Protein AF-A0AAP5JWW9-F1 (afdb_monomer)

pLDDT: mean 79.09, std 16.6, range [27.92, 97.81]

Solvent-accessible surface area (backbone atoms only — not comparable to full-atom values): 21286 Å² total; per-residue (Å²): 129,68,86,58,60,34,98,88,74,45,46,43,87,70,49,55,69,76,45,46,67,55,33,49,59,55,34,59,76,46,55,86,63,56,32,65,88,58,55,72,65,56,37,34,54,40,12,49,53,17,37,52,53,28,56,74,66,64,50,64,90,78,35,65,84,88,54,69,50,66,69,64,53,25,52,53,33,20,50,48,36,34,55,51,47,44,66,68,53,31,45,84,64,82,67,59,68,79,42,52,57,52,42,53,50,35,59,75,70,66,45,78,85,56,56,50,65,60,53,23,72,77,68,72,51,59,55,71,59,45,51,54,30,51,54,51,59,71,58,65,71,76,78,62,49,80,39,65,47,88,65,96,61,100,57,101,65,75,48,27,46,54,75,71,49,72,88,64,77,71,56,62,59,56,58,49,49,47,52,51,61,58,42,52,75,69,56,42,52,56,48,54,48,46,73,68,69,47,48,55,60,58,52,9,62,75,71,76,49,51,43,69,57,46,50,54,48,56,54,48,51,51,52,50,49,56,33,36,77,69,66,73,49,69,30,63,66,64,69,57,53,82,64,74,80,88,81,82,90,78,76,97,83,66,88,74,85,76,76,74,80,68,75,78,66,32,28,38,33,40,48,92,64,22,42,39,30,38,49,56,31,32,61,74,68,71,61,56,71,70,44,20,34,35,80,46,77,42,84,89,69,45,25,41,37,45,40,82,40,94,63,67,51,52,30,35,72,45,96,86,51,86,19,40,29,37,80,42,89,61,53,38,58,54,38,51,75,68,71,55,78,75,45,78,34,61,58,45,76,54,99,94,42,34,33,29,74,49,83,7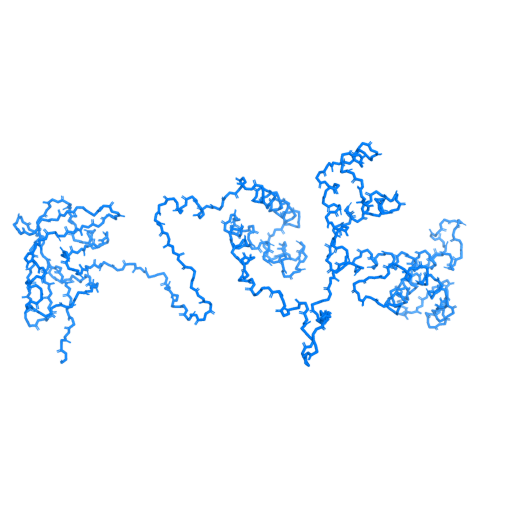9,82,128

Mean predicted aligned error: 19.44 Å

Organism: NCBI:txid1464

Nearest PDB structures (foldseek):
  8igs-assembly1_L  TM=5.463E-01  e=3.440E-09  Escherichia coli K-12
  8x6f-assembly1_E  TM=5.535E-01  e=3.811E-08  Staphylococcus aureus
  7kim-assembly1_F  TM=5.299E-01  e=8.653E-08  Mycobacterium tuberculosis
  7w5x-assembly1_F  TM=5.287E-01  e=9.078E-07  Escherichia coli K-12
  1sc5-assembly1_A  TM=3.239E-01  e=5.440E-04  Aquifex aeolicus

Radius of gyration: 36.54 Å; Cα contacts (8 Å, |Δi|>4): 412; chains: 1; bounding box: 86×63×89 Å

Foldseek 3Di:
DPPQQDPVQGGNVVPLVVCLVVQLVLLVVCQVLAADPDDSVNLSVQLSVLLSVLRVPDDQVPDDPPCNDSSSSSSVSSNVSSVVCSQQPRANDNDDPVLVVVLVVCVVVVVLPPDLVVVCVVPVDDSVSSVVSSVVVVVRDDDDQQQFDDDPDPDPDRDGVVNPPPPPPPCVVVLVVFLLLLDDPLLNLLVVVVVVVDDLCRSCVVVVHDSVVSVVSVVVSVVSVVCVVVVNRGRVVVVVAVPDDDDDDDDDPDDDDDPPPPPPFFKWFADQQFIKTALVVCVVLVDDQFWAWDWDQDPVQRKIWIGTDRDHFGWHQDPPHRIITGGDNCRNVVCVVSVADGGMFGWDDDDRIIMGGGDDDD

Sequence (362 aa):
MSIGYNPHLGYEDQIIPAYEKMVHSVARKYRSCIGAGLDYDDLVSVGMIGLIQAFRNYDPDRLNRKVSSFSTYAFNMIKWSIQRFLADKRFSVRVPRSIQNKLTVIWKQGWDQESAESIAEKTGWKLPEIREAQRHIAGWSVASLDQALSSSDKTDEEATMLDVLPAMTDFTSVHVQDFLCALKPLERAVLELRMQDQTQKEIAMHIGKTQMYVYRILKKIKGKYTQFQAGTLRSEAIKMSRGHGNQTVLNASIEWFVDEVVQTNPTVGLNSQGMYFNQRAVHQMGCKAGQCVQIGYDPEGPRLIIQVGDNGLKLRAQKSDSGLRIINKRLPDWLRRKKVTPKRYALQTDTGFYYIELDRHA

Structure (mmCIF, N/CA/C/O backbone):
data_AF-A0AAP5JWW9-F1
#
_entry.id   AF-A0AAP5JWW9-F1
#
loop_
_atom_site.group_PDB
_atom_site.id
_atom_site.type_symbol
_atom_site.label_atom_id
_atom_site.label_alt_id
_atom_site.label_comp_id
_atom_site.label_asym_id
_atom_site.label_entity_id
_atom_site.label_seq_id
_atom_site.pdbx_PDB_ins_code
_atom_site.Cartn_x
_atom_site.Cartn_y
_atom_site.Cartn_z
_atom_site.occupancy
_atom_site.B_iso_or_equiv
_atom_site.auth_seq_id
_atom_site.auth_comp_id
_atom_site.auth_asym_id
_atom_site.auth_atom_id
_atom_site.pdbx_PDB_model_num
ATOM 1 N N . MET A 1 1 ? -1.204 -5.752 -37.394 1.00 44.19 1 MET A N 1
ATOM 2 C CA . MET A 1 1 ? 0.076 -5.439 -36.723 1.00 44.19 1 MET A CA 1
ATOM 3 C C . MET A 1 1 ? 0.767 -6.759 -36.463 1.00 44.19 1 MET A C 1
ATOM 5 O O . MET A 1 1 ? 0.222 -7.551 -35.706 1.00 44.19 1 MET A O 1
ATOM 9 N N . SER A 1 2 ? 1.877 -7.038 -37.147 1.00 49.62 2 SER A N 1
ATOM 10 C CA . SER A 1 2 ? 2.689 -8.217 -36.835 1.00 49.62 2 SER A CA 1
ATOM 11 C C . SER A 1 2 ? 3.173 -8.077 -35.395 1.00 49.62 2 SER A C 1
ATOM 13 O O . SER A 1 2 ? 3.811 -7.078 -35.060 1.00 49.62 2 SER A O 1
ATOM 15 N N . ILE A 1 3 ? 2.808 -9.023 -34.532 1.00 68.50 3 ILE A N 1
ATOM 16 C CA . ILE A 1 3 ? 3.336 -9.091 -33.168 1.00 68.50 3 ILE A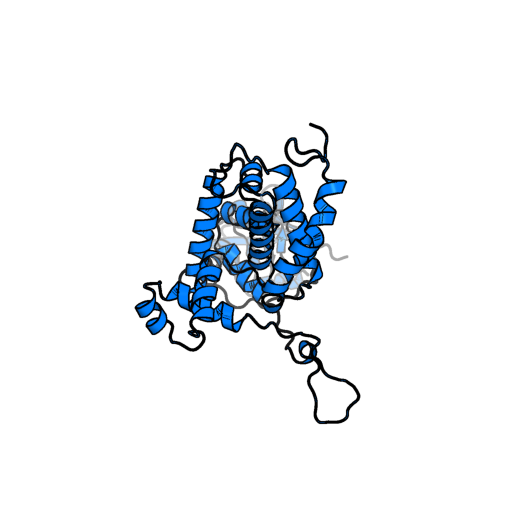 CA 1
ATOM 17 C C . ILE A 1 3 ? 4.862 -9.198 -33.306 1.00 68.50 3 ILE A C 1
ATOM 19 O O . ILE A 1 3 ? 5.345 -10.009 -34.091 1.00 68.50 3 ILE A O 1
ATOM 23 N N . GLY A 1 4 ? 5.610 -8.325 -32.628 1.00 83.62 4 GLY A N 1
ATOM 24 C CA . GLY A 1 4 ? 7.076 -8.351 -32.652 1.00 83.62 4 GLY A CA 1
ATOM 25 C C . GLY A 1 4 ? 7.758 -7.662 -33.841 1.00 83.62 4 GLY A C 1
ATOM 26 O O . GLY A 1 4 ? 8.906 -7.979 -34.126 1.00 83.62 4 GLY A O 1
ATOM 27 N N . TYR A 1 5 ? 7.113 -6.722 -34.544 1.00 91.38 5 TYR A N 1
ATOM 28 C CA . TYR A 1 5 ? 7.772 -5.901 -35.576 1.00 91.38 5 TYR A CA 1
ATOM 29 C C . TYR A 1 5 ? 7.602 -4.398 -35.312 1.00 91.38 5 TYR A C 1
ATOM 31 O O . TYR A 1 5 ? 6.490 -3.935 -35.052 1.00 91.38 5 TYR A O 1
ATOM 39 N N . ASN A 1 6 ? 8.693 -3.636 -35.429 1.00 91.06 6 ASN A N 1
ATOM 40 C CA . ASN A 1 6 ? 8.707 -2.172 -35.419 1.00 91.06 6 ASN A CA 1
ATOM 41 C C . ASN A 1 6 ? 9.164 -1.651 -36.804 1.00 91.06 6 ASN A C 1
ATOM 43 O O . ASN A 1 6 ? 10.248 -2.032 -37.251 1.00 91.06 6 ASN A O 1
ATOM 47 N N . PRO A 1 7 ? 8.415 -0.743 -37.466 1.00 89.00 7 PRO A N 1
ATOM 48 C CA . PRO A 1 7 ? 8.753 -0.217 -38.799 1.00 89.00 7 PRO A CA 1
ATOM 49 C C . PRO A 1 7 ? 10.139 0.430 -38.937 1.00 89.00 7 PRO A C 1
ATOM 51 O O . PRO A 1 7 ? 10.699 0.447 -40.028 1.00 89.00 7 PRO A O 1
ATOM 54 N N . HIS A 1 8 ? 10.697 0.957 -37.848 1.00 88.44 8 HIS A N 1
ATOM 55 C CA . HIS A 1 8 ? 11.979 1.663 -37.832 1.00 88.44 8 HIS A CA 1
ATOM 56 C C . HIS A 1 8 ? 13.149 0.796 -37.349 1.00 88.44 8 HIS A C 1
ATOM 58 O O . HIS A 1 8 ? 14.300 1.184 -37.531 1.00 88.44 8 HIS A O 1
ATOM 64 N N . LEU A 1 9 ? 12.876 -0.345 -36.706 1.00 89.88 9 LEU A N 1
ATOM 65 C CA . LEU A 1 9 ? 13.900 -1.188 -36.071 1.00 89.88 9 LEU A CA 1
ATOM 66 C C . LEU A 1 9 ? 13.922 -2.632 -36.587 1.00 89.88 9 LEU A C 1
ATOM 68 O O . LEU A 1 9 ? 14.910 -3.323 -36.375 1.00 89.88 9 LEU A O 1
ATOM 72 N N . GLY A 1 10 ? 12.872 -3.102 -37.262 1.00 92.25 10 GLY A N 1
ATOM 73 C CA . GLY A 1 10 ? 12.765 -4.483 -37.733 1.00 92.25 10 GLY A CA 1
ATOM 74 C C . GLY A 1 10 ? 12.070 -5.408 -36.729 1.00 92.25 10 GLY A C 1
ATOM 75 O O . GLY A 1 10 ? 11.108 -5.006 -36.076 1.00 92.25 10 GLY A O 1
ATOM 76 N N . TYR A 1 11 ? 12.520 -6.662 -36.636 1.00 93.81 11 TYR A N 1
ATOM 77 C CA . TYR A 1 11 ? 11.912 -7.691 -35.781 1.00 93.81 11 TYR A CA 1
ATOM 78 C C . TYR A 1 11 ? 12.462 -7.675 -34.346 1.00 93.81 11 TYR A C 1
ATOM 80 O O . TYR A 1 11 ? 13.665 -7.529 -34.130 1.00 93.81 11 TYR A O 1
ATOM 88 N N . GLU A 1 12 ? 11.577 -7.879 -33.368 1.00 92.19 12 GLU A N 1
ATOM 89 C CA . GLU A 1 12 ? 11.860 -7.862 -31.924 1.00 92.19 12 GLU A CA 1
ATOM 90 C C . GLU A 1 12 ? 12.979 -8.855 -31.568 1.00 92.19 12 GLU A C 1
ATOM 92 O O . GLU A 1 12 ? 13.956 -8.468 -30.927 1.00 92.19 12 GLU A O 1
ATOM 97 N N . ASP A 1 13 ? 12.910 -10.082 -32.092 1.00 91.38 13 ASP A N 1
ATOM 98 C CA . ASP A 1 13 ? 13.862 -11.167 -31.806 1.00 91.38 13 ASP A CA 1
ATOM 99 C C . ASP A 1 13 ? 15.300 -10.869 -32.256 1.00 91.38 13 ASP A C 1
ATOM 101 O O . ASP A 1 13 ? 16.252 -11.433 -31.722 1.00 91.38 13 ASP A O 1
ATOM 105 N N . GLN A 1 14 ? 15.483 -9.970 -33.226 1.00 91.12 14 GLN A N 1
ATOM 106 C CA . GLN A 1 14 ? 16.810 -9.568 -33.703 1.00 91.12 14 GLN A CA 1
ATOM 107 C C . GLN A 1 14 ? 17.382 -8.416 -32.876 1.00 91.12 14 GLN A C 1
ATOM 109 O O . GLN A 1 14 ? 18.592 -8.328 -32.666 1.00 91.12 14 GLN A O 1
ATOM 114 N N . ILE A 1 15 ? 16.512 -7.520 -32.407 1.00 93.19 15 ILE A N 1
ATOM 115 C CA . ILE A 1 15 ? 16.918 -6.284 -31.742 1.00 93.19 15 ILE A CA 1
ATOM 116 C C . ILE A 1 15 ? 17.094 -6.491 -30.241 1.00 93.19 15 ILE A C 1
ATOM 118 O O . ILE A 1 15 ? 18.095 -6.046 -29.685 1.00 93.19 15 ILE A O 1
ATOM 122 N N . ILE A 1 16 ? 16.167 -7.172 -29.566 1.00 94.25 16 ILE A N 1
ATOM 123 C CA . ILE A 1 16 ? 16.192 -7.310 -28.102 1.00 94.25 16 ILE A CA 1
ATOM 124 C C . ILE A 1 16 ? 17.502 -7.944 -27.586 1.00 94.25 16 ILE A C 1
ATOM 126 O O . ILE A 1 16 ? 18.111 -7.339 -26.694 1.00 94.25 16 ILE A O 1
ATOM 130 N N . PRO A 1 17 ? 18.019 -9.059 -28.152 1.00 94.94 17 PRO A N 1
ATOM 131 C CA . PRO A 1 17 ? 19.271 -9.664 -27.680 1.00 94.94 17 PRO A CA 1
ATOM 132 C C . PRO A 1 17 ? 20.489 -8.739 -27.821 1.00 94.94 17 PRO A C 1
ATOM 134 O O . PRO A 1 17 ? 21.381 -8.735 -26.973 1.00 94.94 17 PRO A O 1
ATOM 137 N N . ALA A 1 18 ? 20.521 -7.882 -28.850 1.00 94.19 18 ALA A N 1
ATOM 138 C CA . ALA A 1 18 ? 21.630 -6.951 -29.072 1.00 94.19 18 ALA A CA 1
ATOM 139 C C . ALA A 1 18 ? 21.766 -5.899 -27.950 1.00 94.19 18 ALA A C 1
ATOM 141 O O . ALA A 1 18 ? 22.859 -5.379 -27.708 1.00 94.19 18 ALA A O 1
ATOM 142 N N . TYR A 1 19 ? 20.674 -5.605 -27.237 1.00 95.75 19 TYR A N 1
ATOM 143 C CA . TYR A 1 19 ? 20.617 -4.597 -26.175 1.00 95.75 19 TYR A CA 1
ATOM 144 C C . TYR A 1 19 ? 20.600 -5.180 -24.754 1.00 95.75 19 TYR A C 1
ATOM 146 O O . TYR A 1 19 ? 20.605 -4.421 -23.782 1.00 95.75 19 TYR A O 1
ATOM 154 N N . GLU A 1 20 ? 20.672 -6.501 -24.594 1.00 95.69 20 GLU A N 1
ATOM 155 C CA . GLU A 1 20 ? 20.680 -7.172 -23.287 1.00 95.69 20 GLU A CA 1
ATOM 156 C C . GLU A 1 20 ? 21.823 -6.672 -22.378 1.00 95.69 20 GLU A C 1
ATOM 158 O O . GLU A 1 20 ? 21.621 -6.315 -21.214 1.00 95.69 20 GLU A O 1
ATOM 163 N N . LYS A 1 21 ? 23.033 -6.500 -22.930 1.00 96.94 21 LYS A N 1
ATOM 164 C CA . LYS A 1 21 ? 24.186 -5.948 -22.186 1.00 96.94 21 LYS A CA 1
ATOM 165 C C . LYS A 1 21 ? 23.925 -4.537 -21.648 1.00 96.94 21 LYS A C 1
ATOM 167 O O . LYS A 1 21 ? 24.430 -4.177 -20.580 1.00 96.94 21 LYS A O 1
ATOM 172 N N . MET A 1 22 ? 23.137 -3.730 -22.363 1.00 96.62 22 MET A N 1
ATOM 173 C CA . MET A 1 22 ? 22.734 -2.402 -21.898 1.00 96.62 22 MET A CA 1
ATOM 174 C C . MET A 1 22 ? 21.797 -2.512 -20.695 1.00 96.62 22 MET A C 1
ATOM 176 O O . MET A 1 22 ? 21.972 -1.763 -19.734 1.00 96.62 22 MET A O 1
ATOM 180 N N . VAL A 1 23 ? 20.867 -3.471 -20.701 1.00 97.75 23 VAL A N 1
ATOM 181 C CA . VAL A 1 23 ? 19.991 -3.745 -19.554 1.00 97.75 23 VAL A CA 1
ATOM 182 C C . VAL A 1 23 ? 20.818 -4.106 -18.323 1.00 97.75 23 VAL A C 1
ATOM 184 O O . VAL A 1 23 ? 20.672 -3.453 -17.287 1.00 97.75 23 VAL A O 1
ATOM 187 N N . HIS A 1 24 ? 21.774 -5.031 -18.447 1.00 97.62 24 HIS A N 1
ATOM 188 C CA . HIS A 1 24 ? 22.683 -5.378 -17.348 1.00 97.62 24 HIS A CA 1
ATOM 189 C C . HIS A 1 24 ? 23.496 -4.181 -16.837 1.00 97.62 24 HIS A C 1
ATOM 191 O O . HIS A 1 24 ? 23.651 -4.010 -15.623 1.00 97.62 24 HIS A O 1
ATOM 197 N N . SER A 1 25 ? 24.000 -3.341 -17.748 1.00 97.06 25 SER A N 1
ATOM 198 C CA . SER A 1 25 ? 24.750 -2.123 -17.417 1.00 97.06 25 SER A CA 1
ATOM 199 C C . SER A 1 25 ? 23.910 -1.126 -16.613 1.00 97.06 25 SER A C 1
ATOM 201 O O . SER A 1 25 ? 24.390 -0.558 -15.628 1.00 97.06 25 SER A O 1
ATOM 203 N N . VAL A 1 26 ? 22.638 -0.939 -16.981 1.00 96.56 26 VAL A N 1
ATOM 204 C CA . VAL A 1 26 ? 21.712 -0.082 -16.230 1.00 96.56 26 VAL A CA 1
ATOM 205 C C . VAL A 1 26 ? 21.359 -0.716 -14.886 1.00 96.56 26 VAL A C 1
ATOM 207 O O . VAL A 1 26 ? 21.486 -0.045 -13.863 1.00 96.56 26 VAL A O 1
ATOM 210 N N . ALA A 1 27 ? 20.978 -1.996 -14.863 1.00 96.19 27 ALA A N 1
ATOM 211 C CA . ALA A 1 27 ? 20.593 -2.717 -13.649 1.00 96.19 27 ALA A CA 1
ATOM 212 C C . ALA A 1 27 ? 21.707 -2.717 -12.592 1.00 96.19 27 ALA A C 1
ATOM 214 O O . ALA A 1 27 ? 21.445 -2.494 -11.411 1.00 96.19 27 ALA A O 1
ATOM 215 N N . ARG A 1 28 ? 22.974 -2.859 -13.007 1.00 95.19 28 ARG A N 1
ATOM 216 C CA . ARG A 1 28 ? 24.129 -2.867 -12.093 1.00 95.19 28 ARG A CA 1
ATOM 217 C C . ARG A 1 28 ? 24.261 -1.572 -11.287 1.00 95.19 28 ARG A C 1
ATOM 219 O O . ARG A 1 28 ? 24.667 -1.626 -10.130 1.00 95.19 28 ARG A O 1
ATOM 226 N N . LYS A 1 29 ? 23.852 -0.425 -11.846 1.00 92.75 29 LYS A N 1
ATOM 227 C CA . LYS A 1 29 ? 23.855 0.874 -11.141 1.00 92.75 29 LYS A CA 1
ATOM 228 C C . LYS A 1 29 ? 22.844 0.941 -9.995 1.00 92.75 29 LYS A C 1
ATOM 230 O O . LYS A 1 29 ? 22.974 1.803 -9.135 1.00 92.75 29 LYS A O 1
ATOM 235 N N . TYR A 1 30 ? 21.853 0.053 -9.986 1.00 90.81 30 TYR A N 1
ATOM 236 C CA . TYR A 1 30 ? 20.807 -0.010 -8.968 1.00 90.81 30 TYR A CA 1
ATOM 237 C C . TYR A 1 30 ? 20.963 -1.197 -8.016 1.00 90.81 30 TYR A C 1
ATOM 239 O O . TYR A 1 30 ? 20.098 -1.405 -7.171 1.00 90.81 30 TYR A O 1
ATOM 247 N N . ARG A 1 31 ? 22.071 -1.948 -8.097 1.00 87.69 31 ARG A N 1
ATOM 248 C CA . ARG A 1 31 ? 22.308 -3.122 -7.246 1.00 87.69 31 ARG A CA 1
ATOM 249 C C . ARG A 1 31 ? 22.316 -2.782 -5.752 1.00 87.69 31 ARG A C 1
ATOM 251 O O . ARG A 1 31 ? 21.793 -3.544 -4.959 1.00 87.69 31 ARG A O 1
ATOM 258 N N . SER A 1 32 ? 22.842 -1.618 -5.370 1.00 82.94 32 SER A N 1
ATOM 259 C CA . SER A 1 32 ? 22.819 -1.142 -3.976 1.00 82.94 32 SER A CA 1
ATOM 260 C C . SER A 1 32 ? 21.445 -0.653 -3.505 1.00 82.94 32 SER A C 1
ATOM 262 O O . SER A 1 32 ? 21.262 -0.398 -2.322 1.00 82.94 32 SER A O 1
ATOM 264 N N . CYS A 1 33 ? 20.483 -0.481 -4.417 1.00 80.31 33 CYS A N 1
ATOM 265 C CA . CYS A 1 33 ? 19.108 -0.087 -4.096 1.00 80.31 33 CYS A CA 1
ATOM 266 C C . CYS A 1 33 ? 18.175 -1.292 -3.901 1.00 80.31 33 CYS A C 1
ATOM 268 O O . CYS A 1 33 ? 16.979 -1.093 -3.677 1.00 80.31 33 CYS A O 1
ATOM 270 N N . ILE A 1 34 ? 18.702 -2.509 -4.055 1.00 82.50 34 ILE A N 1
ATOM 271 C CA . ILE A 1 34 ? 17.996 -3.761 -3.803 1.00 82.50 34 ILE A CA 1
ATOM 272 C C . ILE A 1 34 ? 17.720 -3.874 -2.299 1.00 82.50 34 ILE A C 1
ATOM 274 O O . ILE A 1 34 ? 18.576 -3.565 -1.474 1.00 82.50 34 ILE A O 1
ATOM 278 N N . GLY A 1 35 ? 16.510 -4.298 -1.954 1.00 76.56 35 GLY A N 1
ATOM 279 C CA . GLY A 1 35 ? 16.060 -4.524 -0.584 1.00 76.56 35 GLY A CA 1
ATOM 280 C C . GLY A 1 35 ? 14.879 -5.490 -0.579 1.00 76.56 35 GLY A C 1
ATOM 281 O O . GLY A 1 35 ? 14.408 -5.879 -1.647 1.00 76.56 35 GLY A O 1
ATOM 282 N N . ALA A 1 36 ? 14.403 -5.866 0.609 1.00 69.06 36 ALA A N 1
ATOM 283 C CA . ALA A 1 36 ? 13.216 -6.711 0.784 1.00 69.06 36 ALA A CA 1
ATOM 284 C C . ALA A 1 36 ? 13.261 -8.065 0.036 1.00 69.06 36 ALA A C 1
ATOM 286 O O . ALA A 1 36 ? 12.239 -8.520 -0.468 1.00 69.06 36 ALA A O 1
ATOM 287 N N . GLY A 1 37 ? 14.440 -8.693 -0.047 1.00 73.69 37 GLY A N 1
ATOM 288 C CA . GLY A 1 37 ? 14.608 -10.006 -0.685 1.00 73.69 37 GLY A CA 1
ATOM 289 C C . GLY A 1 37 ? 14.535 -9.997 -2.215 1.00 73.69 37 GLY A C 1
ATOM 290 O O . GLY A 1 37 ? 14.337 -11.046 -2.809 1.00 73.69 37 GLY A O 1
ATOM 291 N N . LEU A 1 38 ? 14.656 -8.828 -2.850 1.00 85.38 38 LEU A N 1
ATOM 292 C CA . LEU A 1 38 ? 14.816 -8.729 -4.301 1.00 85.38 38 LEU A CA 1
ATOM 293 C C . LEU A 1 38 ? 16.219 -9.167 -4.726 1.00 85.38 38 LEU A C 1
ATOM 295 O O . LEU A 1 38 ? 17.186 -8.935 -4.000 1.00 85.38 38 LEU A O 1
ATOM 299 N N . ASP A 1 39 ? 16.330 -9.669 -5.951 1.00 90.62 39 ASP A N 1
ATOM 300 C CA . ASP A 1 39 ? 17.599 -10.088 -6.536 1.00 90.62 39 ASP A CA 1
ATOM 301 C C . ASP A 1 39 ? 18.018 -9.226 -7.730 1.00 90.62 39 ASP A C 1
ATOM 303 O O . ASP A 1 39 ? 17.270 -8.416 -8.287 1.00 90.62 39 ASP A O 1
ATOM 307 N N . TYR A 1 40 ? 19.280 -9.377 -8.140 1.00 94.19 40 TYR A N 1
ATOM 308 C CA . TYR A 1 40 ? 19.792 -8.696 -9.331 1.00 94.19 40 TYR A CA 1
ATOM 309 C C . TYR A 1 40 ? 19.011 -9.094 -10.592 1.00 94.19 40 TYR A C 1
ATOM 311 O O . TYR A 1 40 ? 18.748 -8.241 -11.444 1.00 94.19 40 TYR A O 1
ATOM 319 N N . ASP A 1 41 ? 18.598 -10.357 -10.677 1.00 95.25 41 ASP A N 1
ATOM 320 C CA . ASP A 1 41 ? 17.879 -10.900 -11.827 1.00 95.25 41 ASP A CA 1
ATOM 321 C C . ASP A 1 41 ? 16.461 -10.324 -11.950 1.00 95.25 41 ASP A C 1
ATOM 323 O O . ASP A 1 41 ? 15.969 -10.141 -13.068 1.00 95.25 41 ASP A O 1
ATOM 327 N N . ASP A 1 42 ? 15.846 -9.893 -10.842 1.00 94.94 42 ASP A N 1
ATOM 328 C CA . ASP A 1 42 ? 14.587 -9.139 -10.875 1.00 94.94 42 ASP A CA 1
ATOM 329 C C . ASP A 1 42 ? 14.769 -7.795 -11.587 1.00 94.94 42 ASP A C 1
ATOM 331 O O . ASP A 1 42 ? 13.946 -7.388 -12.415 1.00 94.94 42 ASP A O 1
ATOM 335 N N . LEU A 1 43 ? 15.875 -7.094 -11.306 1.00 95.50 43 LEU A N 1
ATOM 336 C CA . LEU A 1 43 ? 16.177 -5.817 -11.957 1.00 95.50 43 LEU A CA 1
ATOM 337 C C . LEU A 1 43 ? 16.433 -5.996 -13.451 1.00 95.50 43 LEU A C 1
ATOM 339 O O . LEU A 1 43 ? 16.005 -5.157 -14.247 1.00 95.50 43 LEU A O 1
ATOM 343 N N . VAL A 1 44 ? 17.127 -7.071 -13.830 1.00 97.38 44 VAL A N 1
ATOM 344 C CA . VAL A 1 44 ? 17.362 -7.411 -15.237 1.00 97.38 44 VAL A CA 1
ATOM 345 C C . VAL A 1 44 ? 16.033 -7.711 -15.920 1.00 97.38 44 VAL A C 1
ATOM 347 O O . VAL A 1 44 ? 15.736 -7.093 -16.939 1.00 97.38 44 VAL A O 1
ATOM 350 N N . SER A 1 45 ? 15.187 -8.551 -15.324 1.00 96.88 45 SER A N 1
ATOM 351 C CA . SER A 1 45 ? 13.876 -8.928 -15.866 1.00 96.88 45 SER A CA 1
ATOM 352 C C . SER A 1 45 ? 12.975 -7.710 -16.095 1.00 96.88 45 SER A C 1
ATOM 354 O O . SER A 1 45 ? 12.426 -7.508 -17.180 1.00 96.88 45 SER A O 1
ATOM 356 N N . VAL A 1 46 ? 12.883 -6.817 -15.109 1.00 97.06 46 VAL A N 1
ATOM 357 C CA . VAL A 1 46 ? 12.132 -5.556 -15.232 1.00 97.06 46 VAL A CA 1
ATOM 358 C C . VAL A 1 46 ? 12.763 -4.612 -16.260 1.00 97.06 46 VAL A C 1
ATOM 360 O O . VAL A 1 46 ? 12.062 -3.892 -16.983 1.00 97.06 46 VAL A O 1
ATOM 363 N N . GLY A 1 47 ? 14.091 -4.589 -16.336 1.00 97.25 47 GLY A N 1
ATOM 364 C CA . GLY A 1 47 ? 14.820 -3.850 -17.355 1.00 97.25 47 GLY A CA 1
ATOM 365 C C . GLY A 1 47 ? 14.508 -4.354 -18.767 1.00 97.25 47 GLY A C 1
ATOM 366 O O . GLY A 1 47 ? 14.246 -3.536 -19.649 1.00 97.25 47 GLY A O 1
ATOM 367 N N . MET A 1 48 ? 14.431 -5.673 -18.962 1.00 97.81 48 MET A N 1
ATOM 368 C CA . MET A 1 48 ? 14.042 -6.307 -20.227 1.00 97.81 48 MET A CA 1
ATOM 369 C C . MET A 1 48 ? 12.612 -5.939 -20.626 1.00 97.81 48 MET A C 1
ATOM 371 O O . MET A 1 48 ? 12.377 -5.570 -21.775 1.00 97.81 48 MET A O 1
ATOM 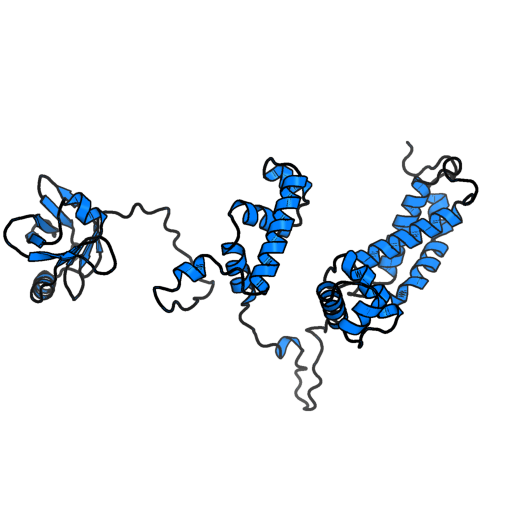375 N N . ILE A 1 49 ? 11.667 -5.916 -19.679 1.00 96.62 49 ILE A N 1
ATOM 376 C CA . ILE A 1 49 ? 10.303 -5.419 -19.934 1.00 96.62 49 ILE A CA 1
ATOM 377 C C . ILE A 1 49 ? 10.340 -3.960 -20.417 1.00 96.62 49 ILE A C 1
ATOM 379 O O . ILE A 1 49 ? 9.641 -3.596 -21.366 1.00 96.62 49 ILE A O 1
ATOM 383 N N . GLY A 1 50 ? 11.175 -3.121 -19.796 1.00 96.38 50 GLY A N 1
ATOM 384 C CA . GLY A 1 50 ? 11.381 -1.733 -20.216 1.00 96.38 50 GLY A CA 1
ATOM 385 C C . GLY A 1 50 ? 11.957 -1.613 -21.630 1.00 96.38 50 GLY A C 1
ATOM 386 O O . GLY A 1 50 ? 11.510 -0.765 -22.400 1.00 96.38 50 GLY A O 1
ATOM 387 N N . LEU A 1 51 ? 12.902 -2.483 -21.995 1.00 97.12 51 LEU A N 1
ATOM 388 C CA . LEU A 1 51 ? 13.482 -2.557 -23.338 1.00 97.12 51 LEU A CA 1
ATOM 389 C C . LEU A 1 51 ? 12.447 -2.992 -24.387 1.00 97.12 51 LEU A C 1
ATOM 391 O O . LEU A 1 51 ? 12.349 -2.354 -25.431 1.00 97.12 51 LEU A O 1
ATOM 395 N N . ILE A 1 52 ? 11.633 -4.011 -24.099 1.00 95.62 52 ILE A N 1
ATOM 396 C CA . ILE A 1 52 ? 10.549 -4.465 -24.988 1.00 95.62 52 ILE A CA 1
ATOM 397 C C . ILE A 1 52 ? 9.532 -3.340 -25.209 1.00 95.62 52 ILE A C 1
ATOM 399 O O . ILE A 1 52 ? 9.123 -3.061 -26.337 1.00 95.62 52 ILE A O 1
ATOM 403 N N . GLN A 1 53 ? 9.149 -2.631 -24.145 1.00 94.31 53 GLN A N 1
ATOM 404 C CA . GLN A 1 53 ? 8.270 -1.465 -24.261 1.00 94.31 53 GLN A CA 1
ATOM 405 C C . GLN A 1 53 ? 8.916 -0.333 -25.063 1.00 94.31 53 GLN A C 1
ATOM 407 O O . GLN A 1 53 ? 8.219 0.344 -25.819 1.00 94.31 53 GLN A O 1
ATOM 412 N N . ALA A 1 54 ? 10.228 -0.125 -24.926 1.00 94.38 54 ALA A N 1
ATOM 413 C CA . ALA A 1 54 ? 10.952 0.843 -25.735 1.00 94.38 54 ALA A CA 1
ATOM 414 C C . ALA A 1 54 ? 10.940 0.444 -27.215 1.00 94.38 54 ALA A C 1
ATOM 416 O O . ALA A 1 54 ? 10.635 1.271 -28.064 1.00 94.38 54 ALA A O 1
ATOM 417 N N . PHE A 1 55 ? 11.212 -0.823 -27.528 1.00 94.81 55 PHE A N 1
ATOM 418 C CA . PHE A 1 55 ? 11.160 -1.337 -28.894 1.00 94.81 55 PHE A CA 1
ATOM 419 C C . PHE A 1 55 ? 9.780 -1.120 -29.521 1.00 94.81 55 PHE A C 1
ATOM 421 O O . PHE A 1 55 ? 9.680 -0.587 -30.619 1.00 94.81 55 PHE A O 1
ATOM 428 N N . ARG A 1 56 ? 8.700 -1.452 -28.807 1.00 92.94 56 ARG A N 1
ATOM 429 C CA . ARG A 1 56 ? 7.331 -1.328 -29.338 1.00 92.94 56 ARG A CA 1
ATOM 430 C C . ARG A 1 56 ? 6.883 0.115 -29.565 1.00 92.94 56 ARG A C 1
ATOM 432 O O . ARG A 1 56 ? 6.093 0.360 -30.468 1.00 92.94 56 ARG A O 1
ATOM 439 N N . ASN A 1 57 ? 7.370 1.052 -28.754 1.00 90.94 57 ASN A N 1
ATOM 440 C CA . ASN A 1 57 ? 6.917 2.447 -28.770 1.00 90.94 57 ASN A CA 1
ATOM 441 C C . ASN A 1 57 ? 7.891 3.412 -29.460 1.00 90.94 57 ASN A C 1
ATOM 443 O O . ASN A 1 57 ? 7.609 4.609 -29.522 1.00 90.94 57 ASN A O 1
ATOM 447 N N . TYR A 1 58 ? 9.044 2.932 -29.927 1.00 91.19 58 TYR A N 1
ATOM 448 C CA . TYR A 1 58 ? 10.022 3.786 -30.583 1.00 91.19 58 TYR A CA 1
ATOM 449 C C . TYR A 1 58 ? 9.519 4.233 -31.956 1.00 91.19 58 TYR A C 1
ATOM 451 O O . TYR A 1 58 ? 9.283 3.414 -32.844 1.00 91.19 58 TYR A O 1
ATOM 459 N N . ASP A 1 59 ? 9.401 5.547 -32.103 1.00 89.19 59 ASP A N 1
ATOM 460 C CA . ASP A 1 59 ? 9.033 6.238 -33.331 1.00 89.19 59 ASP A CA 1
ATOM 461 C C . ASP A 1 59 ? 9.937 7.488 -33.436 1.00 89.19 59 ASP A C 1
ATOM 463 O O . ASP A 1 59 ? 9.749 8.447 -32.674 1.00 89.19 59 ASP A O 1
ATOM 467 N N . PRO A 1 60 ? 10.975 7.467 -34.295 1.00 85.69 60 PRO A N 1
ATOM 468 C CA . PRO A 1 60 ? 11.927 8.566 -34.429 1.00 85.69 60 PRO A CA 1
ATOM 469 C C . PRO A 1 60 ? 11.293 9.836 -35.005 1.00 85.69 60 PRO A C 1
ATOM 471 O O . PRO A 1 60 ? 11.790 10.924 -34.722 1.00 85.69 60 PRO A O 1
ATOM 474 N N . ASP A 1 61 ? 10.193 9.724 -35.753 1.00 84.00 61 ASP A N 1
ATOM 475 C CA . ASP A 1 61 ? 9.504 10.870 -36.351 1.00 84.00 61 ASP A CA 1
ATOM 476 C C . ASP A 1 61 ? 8.687 11.635 -35.298 1.00 84.00 61 ASP A C 1
ATOM 478 O O . ASP A 1 61 ? 8.517 12.854 -35.383 1.00 84.00 61 ASP A O 1
ATOM 482 N N . ARG A 1 62 ? 8.225 10.936 -34.251 1.00 78.81 62 ARG A N 1
ATOM 483 C CA . ARG A 1 62 ? 7.542 11.538 -33.092 1.00 78.81 62 ARG A CA 1
ATOM 484 C C . ARG A 1 62 ? 8.485 12.085 -32.028 1.00 78.81 62 ARG A C 1
ATOM 486 O O . ARG A 1 62 ? 8.073 12.938 -31.236 1.00 78.81 62 ARG A O 1
ATOM 493 N N . LEU A 1 63 ? 9.723 11.596 -31.946 1.00 73.19 63 LEU A N 1
ATOM 494 C CA . LEU A 1 63 ? 10.698 12.127 -30.998 1.00 73.19 63 LEU A CA 1
ATOM 495 C C . LEU A 1 63 ? 11.335 13.406 -31.559 1.00 73.19 63 LEU A C 1
ATOM 497 O O . LEU A 1 63 ? 12.038 13.394 -32.563 1.00 73.19 63 LEU A O 1
ATOM 501 N N . ASN A 1 64 ? 11.144 14.529 -30.859 1.00 61.91 64 ASN A N 1
ATOM 502 C CA . ASN A 1 64 ? 11.867 15.774 -31.134 1.00 61.91 64 ASN A CA 1
ATOM 503 C C . ASN A 1 64 ? 13.371 15.480 -31.319 1.00 61.91 64 ASN A C 1
ATOM 505 O O . ASN A 1 64 ? 13.959 14.816 -30.463 1.00 61.91 64 ASN A O 1
ATOM 509 N N . ARG A 1 65 ? 13.990 16.020 -32.387 1.00 56.81 65 ARG A N 1
ATOM 510 C CA . ARG A 1 65 ? 15.366 15.771 -32.906 1.00 56.81 65 ARG A CA 1
ATOM 511 C C . ARG A 1 65 ? 16.527 15.640 -31.890 1.00 56.81 65 ARG A C 1
ATOM 513 O O . ARG A 1 65 ? 17.624 15.260 -32.278 1.00 56.81 65 ARG A O 1
ATOM 520 N N . LYS A 1 66 ? 16.325 15.951 -30.604 1.00 57.59 66 LYS A N 1
ATOM 521 C CA . LYS A 1 66 ? 17.285 15.758 -29.503 1.00 57.59 66 LYS A CA 1
ATOM 522 C C . LYS A 1 66 ? 17.502 14.294 -29.087 1.00 57.59 66 LYS A C 1
ATOM 524 O O . LYS A 1 66 ? 18.513 14.021 -28.450 1.00 57.59 66 LYS A O 1
ATOM 529 N N . VAL A 1 67 ? 16.597 13.366 -29.406 1.00 61.53 67 VAL A N 1
ATOM 530 C CA . VAL A 1 67 ? 16.750 11.933 -29.080 1.00 61.53 67 VAL A CA 1
ATOM 531 C C . VAL A 1 67 ? 16.534 11.117 -30.352 1.00 61.53 67 VAL A C 1
ATOM 533 O O . VAL A 1 67 ? 15.458 10.579 -30.583 1.00 61.53 67 VAL A O 1
ATOM 536 N N . SER A 1 68 ? 17.549 11.077 -31.215 1.00 69.25 68 SER A N 1
ATOM 537 C CA . SER A 1 68 ? 17.453 10.413 -32.520 1.00 69.25 68 SER A CA 1
ATOM 538 C C . SER A 1 68 ? 17.735 8.911 -32.463 1.00 69.25 68 SER A C 1
ATOM 540 O O . SER A 1 68 ? 17.197 8.172 -33.276 1.00 69.25 68 SER A O 1
ATOM 542 N N . SER A 1 69 ? 18.537 8.421 -31.508 1.00 87.44 69 SER A N 1
ATOM 543 C CA . SER A 1 69 ? 18.931 7.006 -31.465 1.00 87.44 69 SER A CA 1
ATOM 544 C C . SER A 1 69 ? 18.053 6.155 -30.547 1.00 87.44 69 SER A C 1
ATOM 546 O O . SER A 1 69 ? 17.765 6.529 -29.404 1.00 87.44 69 SER A O 1
ATOM 548 N N . PHE A 1 70 ? 17.702 4.954 -31.018 1.00 91.25 70 PHE A N 1
ATOM 549 C CA . PHE A 1 70 ? 16.984 3.953 -30.225 1.00 91.25 70 PHE A CA 1
ATOM 550 C C . PHE A 1 70 ? 17.692 3.644 -28.903 1.00 91.25 70 PHE A C 1
ATOM 552 O O . PHE A 1 70 ? 17.044 3.608 -27.863 1.00 91.25 70 PHE A O 1
ATOM 559 N N . SER A 1 71 ? 19.025 3.534 -28.903 1.00 92.56 71 SER A N 1
ATOM 560 C CA . SER A 1 71 ? 19.825 3.283 -27.696 1.00 92.56 71 SER A CA 1
ATOM 561 C C . SER A 1 71 ? 19.558 4.305 -26.584 1.00 92.56 71 SER A C 1
ATOM 563 O O . SER A 1 71 ? 19.416 3.935 -25.420 1.00 92.56 71 SER A O 1
ATOM 565 N N . THR A 1 72 ? 19.439 5.593 -26.930 1.00 91.62 72 THR A N 1
ATOM 566 C CA . THR A 1 72 ? 19.170 6.664 -25.954 1.00 91.62 72 THR A CA 1
ATOM 567 C C . THR A 1 72 ? 17.748 6.565 -25.404 1.00 91.62 72 THR A C 1
ATOM 569 O O . THR A 1 72 ? 17.522 6.740 -24.203 1.00 91.62 72 THR A O 1
ATOM 572 N N . TYR A 1 73 ? 16.779 6.260 -26.269 1.00 92.00 73 TYR A N 1
ATOM 573 C CA . TYR A 1 73 ? 15.389 6.062 -25.868 1.00 92.00 73 TYR A CA 1
ATOM 574 C C . TYR A 1 73 ? 15.231 4.831 -24.963 1.00 92.00 73 TYR A C 1
ATOM 576 O O . TYR A 1 73 ? 14.709 4.937 -23.850 1.00 92.00 73 TYR A O 1
ATOM 584 N N . ALA A 1 74 ? 15.771 3.690 -25.393 1.00 94.88 74 ALA A N 1
ATOM 585 C CA . ALA A 1 74 ? 15.766 2.436 -24.656 1.00 94.88 74 ALA A CA 1
ATOM 586 C C . ALA A 1 74 ? 16.451 2.574 -23.293 1.00 94.88 74 ALA A C 1
ATOM 588 O O . ALA A 1 74 ? 15.885 2.147 -22.289 1.00 94.88 74 ALA A O 1
ATOM 589 N N . PHE A 1 75 ? 17.604 3.248 -23.212 1.00 95.44 75 PHE A N 1
ATOM 590 C CA . PHE A 1 75 ? 18.275 3.514 -21.937 1.00 95.44 75 PHE A CA 1
ATOM 591 C C . PHE A 1 75 ? 17.354 4.217 -20.928 1.00 95.44 75 PHE A C 1
ATOM 593 O O . PHE A 1 75 ? 17.278 3.809 -19.767 1.00 95.44 75 PHE A O 1
ATOM 600 N N . ASN A 1 76 ? 16.629 5.255 -21.358 1.00 93.69 76 ASN A N 1
ATOM 601 C CA . ASN A 1 76 ? 15.710 5.988 -20.485 1.00 93.69 76 ASN A CA 1
ATOM 602 C C . ASN A 1 76 ? 14.519 5.129 -20.048 1.00 93.69 76 ASN A C 1
ATOM 604 O O . ASN A 1 76 ? 14.134 5.180 -18.880 1.00 93.69 76 ASN A O 1
ATOM 608 N N . MET A 1 77 ? 13.975 4.315 -20.954 1.00 95.50 77 MET A N 1
ATOM 609 C CA . MET A 1 77 ? 12.865 3.406 -20.661 1.00 95.50 77 MET A CA 1
ATOM 610 C C . MET A 1 77 ? 13.263 2.288 -19.688 1.00 95.50 77 MET A C 1
ATOM 612 O O . MET A 1 77 ? 12.560 2.070 -18.704 1.00 95.50 77 MET A O 1
ATOM 616 N N . ILE A 1 78 ? 14.418 1.646 -19.895 1.00 97.25 78 ILE A N 1
ATOM 617 C CA . ILE A 1 78 ? 14.984 0.635 -18.981 1.00 97.25 78 ILE A CA 1
ATOM 618 C C . ILE A 1 78 ? 15.241 1.255 -17.605 1.00 97.25 78 ILE A C 1
ATOM 620 O O . ILE A 1 78 ? 14.864 0.711 -16.568 1.00 97.25 78 ILE A O 1
ATOM 624 N N . LYS A 1 79 ? 15.877 2.432 -17.575 1.00 96.50 79 LYS A N 1
ATOM 625 C CA . LYS A 1 79 ? 16.143 3.152 -16.327 1.00 96.50 79 LYS A CA 1
ATOM 626 C C . LYS A 1 79 ? 14.843 3.441 -15.578 1.00 96.50 79 LYS A C 1
ATOM 628 O O . LYS A 1 79 ? 14.778 3.241 -14.367 1.00 96.50 79 LYS A O 1
ATOM 633 N N . TRP A 1 80 ? 13.823 3.917 -16.286 1.00 95.19 80 TRP A N 1
ATOM 634 C CA . TRP A 1 80 ? 12.527 4.229 -15.701 1.00 95.19 80 TRP A CA 1
ATOM 635 C C . TRP A 1 80 ? 11.807 2.979 -15.185 1.00 95.19 80 TRP A C 1
ATOM 637 O O . TRP A 1 80 ? 11.274 3.028 -14.075 1.00 95.19 80 TRP A O 1
ATOM 647 N N . SER A 1 81 ? 11.822 1.862 -15.926 1.00 96.31 81 SER A N 1
ATOM 648 C CA . SER A 1 81 ? 11.160 0.621 -15.500 1.00 96.31 81 SER A CA 1
ATOM 649 C C . SER A 1 81 ? 11.763 0.095 -14.197 1.00 96.31 81 SER A C 1
ATOM 651 O O . SER A 1 81 ? 11.027 -0.159 -13.243 1.00 96.31 81 SER A O 1
ATOM 653 N N . ILE A 1 82 ? 13.095 0.061 -14.105 1.00 95.62 82 ILE A N 1
ATOM 654 C CA . ILE A 1 82 ? 13.825 -0.349 -12.898 1.00 95.62 82 ILE A CA 1
ATOM 655 C C . ILE A 1 82 ? 13.528 0.597 -11.727 1.00 95.62 82 ILE A C 1
ATOM 657 O O . ILE A 1 82 ? 13.188 0.151 -10.632 1.00 95.62 82 ILE A O 1
ATOM 661 N N . GLN A 1 83 ? 13.600 1.916 -11.940 1.00 91.56 83 GLN A N 1
ATOM 662 C CA . GLN A 1 83 ? 13.314 2.897 -10.886 1.00 91.56 83 GLN A CA 1
ATOM 663 C C . GLN A 1 83 ? 11.874 2.809 -10.371 1.00 91.56 83 GLN A C 1
ATOM 665 O O . GLN A 1 83 ? 11.635 2.979 -9.171 1.00 91.56 83 GLN A O 1
ATOM 670 N N . ARG A 1 84 ? 10.912 2.567 -11.267 1.00 90.00 84 ARG A N 1
ATOM 671 C CA . ARG A 1 84 ? 9.504 2.382 -10.914 1.00 90.00 84 ARG A CA 1
ATOM 672 C C . ARG A 1 84 ? 9.292 1.082 -10.143 1.00 90.00 84 ARG A C 1
ATOM 674 O O . ARG A 1 84 ? 8.596 1.097 -9.137 1.00 90.00 84 ARG A O 1
ATOM 681 N N . PHE A 1 85 ? 9.913 -0.013 -10.561 1.00 91.12 85 PHE A N 1
ATOM 682 C CA . PHE A 1 85 ? 9.826 -1.278 -9.838 1.00 91.12 85 PHE A CA 1
ATOM 683 C C . PHE A 1 85 ? 10.399 -1.171 -8.426 1.00 91.12 85 PHE A C 1
ATOM 685 O O . PHE A 1 85 ? 9.711 -1.487 -7.458 1.00 91.12 85 PHE A O 1
ATOM 692 N N . LEU A 1 86 ? 11.603 -0.614 -8.287 1.00 87.44 86 LEU A N 1
ATOM 693 C CA . LEU A 1 86 ? 12.219 -0.385 -6.981 1.00 87.44 86 LEU A CA 1
ATOM 694 C C . LEU A 1 86 ? 11.357 0.523 -6.100 1.00 87.44 86 LEU A C 1
ATOM 696 O O . LEU A 1 86 ? 11.227 0.282 -4.908 1.00 87.44 86 LEU A O 1
ATOM 700 N N . ALA A 1 87 ? 10.725 1.551 -6.663 1.00 82.44 87 ALA A N 1
ATOM 701 C CA . ALA A 1 87 ? 9.783 2.382 -5.920 1.00 82.44 87 ALA A CA 1
ATOM 702 C C . ALA A 1 87 ? 8.613 1.593 -5.320 1.00 82.44 87 ALA A C 1
ATOM 704 O O . ALA A 1 87 ? 8.160 1.906 -4.221 1.00 82.44 87 ALA A O 1
ATOM 705 N N . ASP A 1 88 ? 8.099 0.612 -6.051 1.00 82.38 88 ASP A N 1
ATOM 706 C CA . ASP A 1 88 ? 6.925 -0.148 -5.643 1.00 82.38 88 ASP A CA 1
ATOM 707 C C . ASP A 1 88 ? 7.264 -1.357 -4.760 1.00 82.38 88 ASP A C 1
ATOM 709 O O . ASP A 1 88 ? 6.417 -1.743 -3.953 1.00 82.38 88 ASP A O 1
ATOM 713 N N . LYS A 1 89 ? 8.461 -1.944 -4.914 1.00 84.44 89 LYS A N 1
ATOM 714 C CA . LYS A 1 89 ? 8.801 -3.277 -4.386 1.00 84.44 89 LYS A CA 1
ATOM 715 C C . LYS A 1 89 ? 10.025 -3.346 -3.471 1.00 84.44 89 LYS A C 1
ATOM 717 O O . LYS A 1 89 ? 10.155 -4.328 -2.761 1.00 84.44 89 LYS A O 1
ATOM 722 N N . ARG A 1 90 ? 10.893 -2.325 -3.420 1.00 79.25 90 ARG A N 1
ATOM 723 C CA . ARG A 1 90 ? 12.130 -2.390 -2.603 1.00 79.25 90 ARG A CA 1
ATOM 724 C C . ARG A 1 90 ? 11.901 -2.399 -1.090 1.00 79.25 90 ARG A C 1
ATOM 726 O O . ARG A 1 90 ? 12.845 -2.590 -0.334 1.00 79.25 90 ARG A O 1
ATOM 733 N N . PHE A 1 91 ? 10.691 -2.066 -0.650 1.00 75.88 91 PHE A N 1
ATOM 734 C CA . PHE A 1 91 ? 10.344 -1.967 0.760 1.00 75.88 91 PHE A CA 1
ATOM 735 C C . PHE A 1 91 ? 9.480 -3.156 1.156 1.00 75.88 91 PHE A C 1
ATOM 737 O O . PHE A 1 91 ? 8.459 -3.392 0.510 1.00 75.88 91 PHE A O 1
ATOM 744 N N . SER A 1 92 ? 9.833 -3.825 2.257 1.00 75.69 92 SER A N 1
ATOM 745 C CA . SER A 1 92 ? 9.044 -4.930 2.815 1.00 75.69 92 SER A CA 1
ATOM 746 C C . SER A 1 92 ? 7.625 -4.484 3.184 1.00 75.69 92 SER A C 1
ATOM 748 O O . SER A 1 92 ? 6.670 -5.234 3.023 1.00 75.69 92 SER A O 1
ATOM 750 N N . VAL A 1 93 ? 7.467 -3.221 3.604 1.00 78.81 93 VAL A N 1
ATOM 751 C CA . VAL A 1 93 ? 6.166 -2.571 3.809 1.00 78.81 93 VAL A CA 1
ATOM 752 C C . VAL A 1 93 ? 5.984 -1.456 2.782 1.00 78.81 93 VAL A C 1
ATOM 754 O O . VAL A 1 93 ? 6.807 -0.544 2.679 1.00 78.81 93 VAL A O 1
ATOM 757 N N . ARG A 1 94 ? 4.883 -1.491 2.021 1.00 78.12 94 ARG A N 1
ATOM 758 C CA . ARG A 1 94 ? 4.607 -0.507 0.961 1.00 78.12 94 ARG A CA 1
ATOM 759 C C . ARG A 1 94 ? 4.458 0.908 1.533 1.00 78.12 94 ARG A C 1
ATOM 761 O O . ARG A 1 94 ? 3.457 1.236 2.165 1.00 78.12 94 ARG A O 1
ATOM 768 N N . VAL A 1 95 ? 5.407 1.785 1.208 1.00 80.19 95 VAL A N 1
ATOM 769 C CA . VAL A 1 95 ? 5.378 3.206 1.597 1.00 80.19 95 VAL A CA 1
ATOM 770 C C . VAL A 1 95 ? 4.719 4.060 0.500 1.00 80.19 95 VAL A C 1
ATOM 772 O O . VAL A 1 95 ? 5.073 3.914 -0.671 1.00 80.19 95 VAL A O 1
ATOM 775 N N . PRO A 1 96 ? 3.804 4.997 0.814 1.00 83.69 96 PRO A N 1
ATOM 776 C CA . PRO A 1 96 ? 3.234 5.922 -0.169 1.00 83.69 96 PRO A CA 1
ATOM 777 C C . PRO A 1 96 ? 4.283 6.775 -0.906 1.00 83.69 96 PRO A C 1
ATOM 779 O O . PRO A 1 96 ? 5.212 7.307 -0.301 1.00 83.69 96 PRO A O 1
ATOM 782 N N . ARG A 1 97 ? 4.091 7.014 -2.214 1.00 82.12 97 ARG A N 1
ATOM 783 C CA . ARG A 1 97 ? 5.069 7.716 -3.076 1.00 82.12 97 ARG A CA 1
ATOM 784 C C . ARG A 1 97 ? 5.446 9.122 -2.592 1.00 82.12 97 ARG A C 1
ATOM 786 O O . ARG A 1 97 ? 6.606 9.510 -2.679 1.00 82.12 97 ARG A O 1
ATOM 793 N N . SER A 1 98 ? 4.486 9.8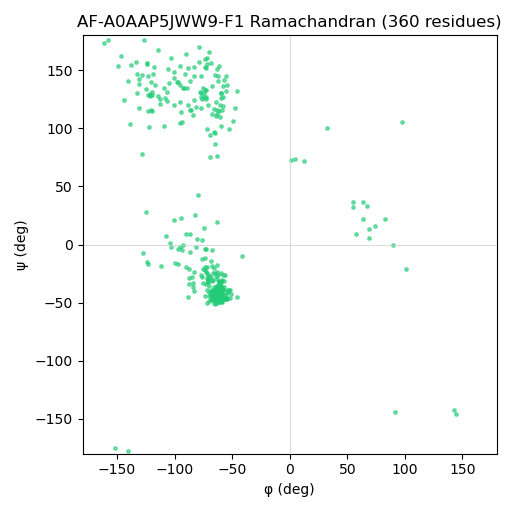66 -2.035 1.00 84.44 98 SER A N 1
ATOM 794 C CA . SER A 1 98 ? 4.747 11.197 -1.465 1.00 84.44 98 SER A CA 1
ATOM 795 C C . SER A 1 98 ? 5.747 11.157 -0.308 1.00 84.44 98 SER A C 1
ATOM 797 O O . SER A 1 98 ? 6.483 12.122 -0.121 1.00 84.44 98 SER A O 1
ATOM 799 N N . ILE A 1 99 ? 5.758 10.071 0.465 1.00 85.50 99 ILE A N 1
ATOM 800 C CA . ILE A 1 99 ? 6.662 9.878 1.599 1.00 85.50 99 ILE A CA 1
ATOM 801 C C . ILE A 1 99 ? 8.002 9.347 1.087 1.00 85.50 99 ILE A C 1
ATOM 803 O O . ILE A 1 99 ? 9.042 9.852 1.489 1.00 85.50 99 ILE A O 1
ATOM 807 N N . GLN A 1 100 ? 7.997 8.433 0.109 1.00 83.31 100 GLN A N 1
ATOM 808 C CA . GLN A 1 100 ? 9.224 7.946 -0.540 1.00 83.31 100 GLN A CA 1
ATOM 809 C C . GLN A 1 100 ? 10.100 9.064 -1.119 1.00 83.31 100 GLN A C 1
ATOM 811 O O . GLN A 1 100 ? 11.327 9.000 -1.030 1.00 83.31 100 GLN A O 1
ATOM 816 N N . ASN A 1 101 ? 9.487 10.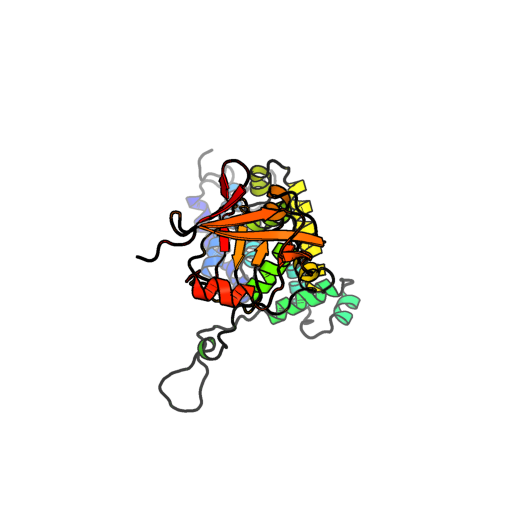089 -1.716 1.00 85.38 101 ASN A N 1
ATOM 817 C CA . ASN A 1 101 ? 10.232 11.231 -2.243 1.00 85.38 101 ASN A CA 1
ATOM 818 C C . ASN A 1 101 ? 10.952 11.989 -1.117 1.00 85.38 101 ASN A C 1
ATOM 820 O O . ASN A 1 101 ? 12.129 12.307 -1.259 1.00 85.38 101 ASN A O 1
ATOM 824 N N . LYS A 1 102 ? 10.275 12.207 0.018 1.00 88.38 102 LYS A N 1
ATOM 825 C CA . LYS A 1 102 ? 10.850 12.866 1.202 1.00 88.38 102 LYS A CA 1
ATOM 826 C C . LYS A 1 102 ? 11.956 12.028 1.829 1.00 88.38 102 LYS A C 1
ATOM 828 O O . LYS A 1 102 ? 13.040 12.543 2.063 1.00 88.38 102 LYS A O 1
ATOM 833 N N . LEU A 1 103 ? 11.718 10.725 1.980 1.00 84.06 103 LEU A N 1
ATOM 834 C CA . LEU A 1 103 ? 12.713 9.744 2.416 1.00 84.06 103 LEU A CA 1
ATOM 835 C C . LEU A 1 103 ? 13.992 9.815 1.581 1.00 84.06 103 LEU A C 1
ATOM 837 O O . LEU A 1 103 ? 15.091 9.836 2.119 1.00 84.06 103 LEU A O 1
ATOM 841 N N . THR A 1 104 ? 13.845 9.889 0.257 1.00 83.38 104 THR A N 1
ATOM 842 C CA . THR A 1 104 ? 14.991 9.948 -0.659 1.00 83.38 104 THR A CA 1
ATOM 843 C C . THR A 1 104 ? 15.820 11.215 -0.445 1.00 83.38 104 THR A C 1
ATOM 845 O O . THR A 1 104 ? 17.038 11.163 -0.566 1.00 83.38 104 THR A O 1
ATOM 848 N N . VAL A 1 105 ? 15.185 12.346 -0.131 1.00 88.00 105 VAL A N 1
ATOM 849 C CA . VAL A 1 105 ? 15.889 13.600 0.177 1.00 88.00 105 VAL A CA 1
ATOM 850 C C . VAL A 1 105 ? 16.568 13.517 1.540 1.00 88.00 105 VAL A C 1
ATOM 852 O O . VAL A 1 105 ? 17.760 13.779 1.608 1.00 88.00 105 VAL A O 1
ATOM 855 N N . ILE A 1 106 ? 15.844 13.100 2.585 1.00 87.38 106 ILE A N 1
ATOM 856 C CA . ILE A 1 106 ? 16.377 12.956 3.951 1.00 87.38 106 ILE A CA 1
ATOM 857 C C . ILE A 1 106 ? 17.616 12.055 3.939 1.00 87.38 106 ILE A C 1
ATOM 859 O O . ILE A 1 106 ? 18.656 12.430 4.466 1.00 87.38 106 ILE A O 1
ATOM 863 N N . TRP A 1 107 ? 17.537 10.912 3.253 1.00 82.88 107 TRP A N 1
ATOM 864 C CA . TRP A 1 107 ? 18.649 9.971 3.149 1.00 82.88 107 TRP A CA 1
ATOM 865 C C . TRP A 1 107 ? 19.833 10.529 2.352 1.00 82.88 107 TRP A C 1
ATOM 867 O O . TRP A 1 107 ? 20.971 10.428 2.792 1.00 82.88 107 TRP A O 1
ATOM 877 N N . LYS A 1 108 ? 19.583 11.176 1.204 1.00 84.44 108 LYS A N 1
ATOM 878 C CA . LYS A 1 1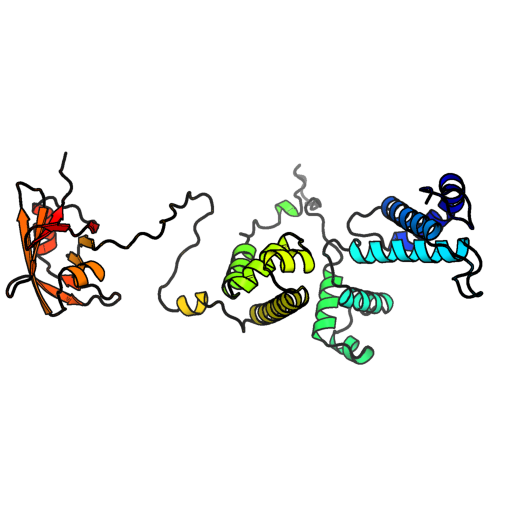08 ? 20.652 11.792 0.397 1.00 84.44 108 LYS A CA 1
ATOM 879 C C . LYS A 1 108 ? 21.382 12.923 1.115 1.00 84.44 108 LYS A C 1
ATOM 881 O O . LYS A 1 108 ? 22.535 13.176 0.788 1.00 84.44 108 LYS A O 1
ATOM 886 N N . GLN A 1 109 ? 20.697 13.620 2.013 1.00 88.88 109 GLN A N 1
ATOM 887 C CA . GLN A 1 109 ? 21.253 14.741 2.767 1.00 88.88 109 GLN A CA 1
ATOM 888 C C . GLN A 1 109 ? 21.830 14.322 4.127 1.00 88.88 109 GLN A C 1
ATOM 890 O O . GLN A 1 109 ? 22.406 15.161 4.810 1.00 88.88 109 GLN A O 1
ATOM 895 N N . GLY A 1 110 ? 21.687 13.051 4.527 1.00 85.38 110 GLY A N 1
ATOM 896 C CA . GLY A 1 110 ? 22.146 12.573 5.835 1.00 85.38 110 GLY A CA 1
ATOM 897 C C . GLY A 1 110 ? 21.368 13.174 7.010 1.00 85.38 110 GLY A C 1
ATOM 898 O O . GLY A 1 110 ? 21.940 13.431 8.060 1.00 85.38 110 GLY A O 1
ATOM 899 N N . TRP A 1 111 ? 20.074 13.452 6.827 1.00 87.81 111 TRP A N 1
ATOM 900 C CA . TRP A 1 111 ? 19.199 14.008 7.871 1.00 87.81 111 TRP A CA 1
ATOM 901 C C . TRP A 1 111 ? 18.428 12.923 8.636 1.00 87.81 111 TRP A C 1
ATOM 903 O O . TRP A 1 111 ? 17.355 13.176 9.179 1.00 87.81 111 TRP A O 1
ATOM 913 N N . ASP A 1 112 ? 18.920 11.688 8.638 1.00 79.44 112 ASP A N 1
ATOM 914 C CA . ASP A 1 112 ? 18.280 10.558 9.312 1.00 79.44 112 ASP A CA 1
ATOM 915 C C . ASP A 1 112 ? 18.204 10.756 10.834 1.00 79.44 112 ASP A C 1
ATOM 917 O O . ASP A 1 112 ? 17.185 10.411 11.430 1.00 79.44 112 ASP A O 1
ATOM 921 N N . GLN A 1 113 ? 19.227 11.381 11.429 1.00 82.62 113 GLN A N 1
ATOM 922 C CA . GLN A 1 113 ? 19.301 11.683 12.868 1.00 82.62 113 GLN A CA 1
ATOM 923 C C . GLN A 1 113 ? 18.862 13.111 13.239 1.00 82.62 113 GLN A C 1
ATOM 925 O O . GLN A 1 113 ? 18.845 13.465 14.418 1.00 82.62 113 GLN A O 1
ATOM 930 N N . GLU A 1 114 ? 18.533 13.964 12.265 1.00 87.50 114 GLU A N 1
ATOM 931 C CA . GLU A 1 114 ? 18.122 15.341 12.556 1.00 87.50 114 GLU A CA 1
ATOM 932 C C . GLU A 1 114 ? 16.705 15.416 13.140 1.00 87.50 114 GLU A C 1
ATOM 934 O O . GLU A 1 114 ? 15.833 14.588 12.857 1.00 87.50 114 GLU A O 1
ATOM 939 N N . SER A 1 115 ? 16.441 16.457 13.935 1.00 89.56 115 SER A N 1
ATOM 940 C CA . SER A 1 115 ? 15.099 16.700 14.463 1.00 89.56 115 SER A CA 1
ATOM 941 C C . SER A 1 115 ? 14.113 17.021 13.336 1.00 89.56 115 SER A C 1
ATOM 943 O O . SER A 1 115 ? 14.449 17.674 12.341 1.00 89.56 115 SER A O 1
ATOM 945 N N . ALA A 1 116 ? 12.861 16.587 13.498 1.00 88.94 116 ALA A N 1
ATOM 946 C CA . ALA A 1 116 ? 11.810 16.854 12.518 1.00 88.94 116 ALA A CA 1
ATOM 947 C C . ALA A 1 116 ? 11.606 18.364 12.298 1.00 88.94 116 ALA A C 1
ATOM 949 O O . ALA A 1 116 ? 11.251 18.792 11.201 1.00 88.94 116 ALA A O 1
ATOM 950 N N . GLU A 1 117 ? 11.847 19.156 13.339 1.00 91.88 117 GLU A N 1
ATOM 951 C CA . GLU A 1 117 ? 11.785 20.612 13.360 1.00 91.88 117 GLU A CA 1
ATOM 952 C C . GLU A 1 117 ? 12.875 21.237 12.477 1.00 91.88 117 GLU A C 1
ATOM 954 O O . GLU A 1 117 ? 12.559 22.073 11.634 1.00 91.88 117 GLU A O 1
ATOM 959 N N . SER A 1 118 ? 14.124 20.764 12.564 1.00 90.94 118 SER A N 1
ATOM 960 C CA . SER A 1 118 ? 15.213 21.263 11.710 1.00 90.94 118 SER A CA 1
ATOM 961 C C . SER A 1 118 ? 14.983 20.927 10.234 1.00 90.94 118 SER A C 1
ATOM 963 O O . SER A 1 118 ? 15.156 21.768 9.349 1.00 90.94 118 SER A O 1
ATOM 965 N N . ILE A 1 119 ? 14.500 19.713 9.949 1.00 90.44 119 ILE A N 1
ATOM 966 C CA . ILE A 1 119 ? 14.151 19.309 8.581 1.00 90.44 119 ILE A CA 1
ATOM 967 C C . ILE A 1 119 ? 12.993 20.167 8.048 1.00 90.44 119 ILE A C 1
ATOM 969 O O . ILE A 1 119 ? 12.990 20.531 6.869 1.00 90.44 119 ILE A O 1
ATOM 973 N N . ALA A 1 120 ? 12.016 20.516 8.893 1.00 92.75 120 ALA A N 1
ATOM 974 C CA . ALA A 1 120 ? 10.903 21.382 8.509 1.00 92.75 120 ALA A CA 1
ATOM 975 C C . ALA A 1 120 ? 11.385 22.785 8.124 1.00 92.75 120 ALA A C 1
ATOM 977 O O . ALA A 1 120 ? 10.945 23.305 7.101 1.00 92.75 120 ALA A O 1
ATOM 978 N N . GLU A 1 121 ? 12.324 23.361 8.876 1.00 91.81 121 GLU A N 1
ATOM 979 C CA . GLU A 1 121 ? 12.923 24.665 8.560 1.00 91.81 121 GLU A CA 1
ATOM 980 C C . GLU A 1 121 ? 13.683 24.644 7.229 1.00 91.81 121 GLU A C 1
ATOM 982 O O . GLU A 1 121 ? 13.520 25.545 6.407 1.00 91.81 121 GLU A O 1
ATOM 987 N N . LYS A 1 122 ? 14.455 23.584 6.963 1.00 91.69 122 LYS A N 1
ATOM 988 C CA . LYS A 1 122 ? 15.240 23.451 5.722 1.00 91.69 122 LYS A CA 1
ATOM 989 C C . LYS A 1 122 ? 14.384 23.206 4.477 1.00 91.69 122 LYS A C 1
ATOM 991 O O . LYS A 1 122 ? 14.772 23.592 3.377 1.00 91.69 122 LYS A O 1
ATOM 996 N N . THR A 1 123 ? 13.253 22.511 4.621 1.00 90.25 123 THR A N 1
ATOM 997 C CA . THR A 1 123 ? 12.459 22.006 3.480 1.00 90.25 123 THR A CA 1
ATOM 998 C C . THR A 1 123 ? 11.103 22.682 3.299 1.00 90.25 123 THR A C 1
ATOM 1000 O O . THR A 1 123 ? 10.493 22.549 2.235 1.00 90.25 123 THR A O 1
ATOM 1003 N N . GLY A 1 124 ? 10.591 23.357 4.330 1.00 91.44 124 GLY A N 1
ATOM 1004 C CA . GLY A 1 124 ? 9.224 23.877 4.382 1.00 91.44 124 GLY A CA 1
ATOM 1005 C C . GLY A 1 124 ? 8.140 22.792 4.474 1.00 91.44 124 GLY A C 1
ATOM 1006 O O . GLY A 1 124 ? 6.964 23.073 4.234 1.00 91.44 124 GLY A O 1
ATOM 1007 N N . TRP A 1 125 ? 8.494 21.534 4.762 1.00 92.50 125 TRP A N 1
ATOM 1008 C CA . TRP A 1 125 ? 7.519 20.445 4.878 1.00 92.50 125 TRP A CA 1
ATOM 1009 C C . TRP A 1 125 ? 6.785 20.456 6.218 1.00 92.50 125 TRP A C 1
ATOM 1011 O O . TRP A 1 125 ? 7.266 20.958 7.230 1.00 92.50 125 TRP A O 1
ATOM 1021 N N . LYS A 1 126 ? 5.595 19.846 6.244 1.00 89.75 126 LYS A N 1
ATOM 1022 C CA . LYS A 1 126 ? 4.794 19.748 7.467 1.00 89.75 126 LYS A CA 1
ATOM 1023 C C . LYS A 1 126 ? 5.404 18.726 8.429 1.00 89.75 126 LYS A C 1
ATOM 1025 O O . LYS A 1 126 ? 5.637 17.582 8.040 1.00 89.75 126 LYS A O 1
ATOM 1030 N N . LEU A 1 127 ? 5.525 19.096 9.706 1.00 88.56 127 LEU A N 1
ATOM 1031 C CA . LEU A 1 127 ? 6.033 18.234 10.786 1.00 88.56 127 LEU A CA 1
ATOM 1032 C C . LEU A 1 127 ? 5.445 16.805 10.806 1.00 88.56 127 LEU A C 1
ATOM 1034 O O . LEU A 1 127 ? 6.225 15.858 10.912 1.00 88.56 127 LEU A O 1
ATOM 1038 N N . PRO A 1 128 ? 4.118 16.584 10.655 1.00 86.62 128 PRO A N 1
ATOM 1039 C CA . PRO A 1 128 ? 3.561 15.229 10.662 1.00 86.62 128 PRO A CA 1
ATOM 1040 C C . PRO A 1 128 ? 4.099 14.344 9.534 1.00 86.62 128 PRO A C 1
ATOM 1042 O O . PRO A 1 128 ? 4.314 13.153 9.736 1.00 86.62 128 PRO A O 1
ATOM 1045 N N . GLU A 1 129 ? 4.344 14.923 8.358 1.00 86.31 129 GLU A N 1
ATOM 1046 C CA . GLU A 1 129 ? 4.818 14.187 7.184 1.00 86.31 129 GLU A CA 1
ATOM 1047 C C . GLU A 1 129 ? 6.302 13.823 7.313 1.00 86.31 129 GLU A C 1
ATOM 1049 O O . GLU A 1 129 ? 6.719 12.769 6.836 1.00 86.31 129 GLU A O 1
ATOM 1054 N N . ILE A 1 130 ? 7.091 14.679 7.972 1.00 88.06 130 ILE A N 1
ATOM 1055 C CA . ILE A 1 130 ? 8.503 14.418 8.281 1.00 88.06 130 ILE A CA 1
ATOM 1056 C C . ILE A 1 130 ? 8.606 13.296 9.314 1.00 88.06 130 ILE A C 1
ATOM 1058 O O . ILE A 1 130 ? 9.321 12.325 9.087 1.00 88.06 130 ILE A O 1
ATOM 1062 N N . ARG A 1 131 ? 7.822 13.368 10.398 1.00 87.38 131 ARG A N 1
ATOM 1063 C CA . ARG A 1 131 ? 7.779 12.320 11.432 1.00 87.38 131 ARG A CA 1
ATOM 1064 C C . ARG A 1 131 ? 7.293 10.980 10.879 1.00 87.38 131 ARG A C 1
ATOM 1066 O O . ARG A 1 131 ? 7.755 9.923 11.295 1.00 87.38 131 ARG A O 1
ATOM 1073 N N . GLU A 1 132 ? 6.344 10.993 9.944 1.00 84.56 132 GLU A N 1
ATOM 1074 C CA . GLU A 1 132 ? 5.926 9.787 9.223 1.00 84.56 132 GLU A CA 1
ATOM 1075 C C . GLU A 1 132 ? 7.068 9.221 8.368 1.00 84.56 132 GLU A C 1
ATOM 1077 O O . GLU A 1 132 ? 7.337 8.025 8.444 1.00 84.56 132 GLU A O 1
ATOM 1082 N N . ALA A 1 133 ? 7.791 10.066 7.626 1.00 85.12 133 ALA A N 1
ATOM 1083 C CA . ALA A 1 133 ? 8.963 9.637 6.867 1.00 85.12 133 ALA A CA 1
ATOM 1084 C C . ALA A 1 133 ? 10.053 9.044 7.780 1.00 85.12 133 ALA A C 1
ATOM 1086 O O . ALA A 1 133 ? 10.498 7.930 7.535 1.00 85.12 133 ALA A O 1
ATOM 1087 N N . GLN A 1 134 ? 10.431 9.715 8.868 1.00 83.81 134 GLN A N 1
ATOM 1088 C CA . GLN A 1 134 ? 11.457 9.222 9.799 1.00 83.81 134 GLN A CA 1
ATOM 1089 C C . GLN A 1 134 ? 11.091 7.868 10.426 1.00 83.81 134 GLN A C 1
ATOM 1091 O O . GLN A 1 134 ? 11.939 6.982 10.497 1.00 83.81 134 GLN A O 1
ATOM 1096 N N . ARG A 1 135 ? 9.816 7.641 10.781 1.00 81.75 135 ARG A N 1
ATOM 1097 C CA . ARG A 1 135 ? 9.349 6.318 11.244 1.00 81.75 135 ARG A CA 1
ATOM 1098 C C . ARG A 1 135 ? 9.568 5.217 10.206 1.00 81.75 135 ARG A C 1
ATOM 1100 O O . ARG A 1 135 ? 9.908 4.097 10.567 1.00 81.75 135 ARG A O 1
ATOM 1107 N N . HIS A 1 136 ? 9.399 5.529 8.923 1.00 77.75 136 HIS A N 1
ATOM 1108 C CA . HIS A 1 136 ? 9.682 4.575 7.853 1.00 77.75 136 HIS A CA 1
ATOM 1109 C C . HIS A 1 136 ? 11.181 4.315 7.652 1.00 77.75 136 HIS A C 1
ATOM 1111 O O . HIS A 1 136 ? 11.510 3.211 7.237 1.00 77.75 136 HIS A O 1
ATOM 1117 N N . ILE A 1 137 ? 12.069 5.274 7.955 1.00 73.50 137 ILE A N 1
ATOM 1118 C CA . ILE A 1 137 ? 13.532 5.055 7.946 1.00 73.50 137 ILE A CA 1
ATOM 1119 C C . ILE A 1 137 ? 13.911 4.057 9.038 1.00 73.50 137 ILE A C 1
ATOM 1121 O O . ILE A 1 137 ? 14.611 3.090 8.763 1.00 73.50 137 ILE A O 1
ATOM 1125 N N . ALA A 1 138 ? 13.394 4.249 10.255 1.00 62.78 138 ALA A N 1
ATOM 1126 C CA . ALA A 1 138 ? 13.631 3.327 11.366 1.00 62.78 138 ALA A CA 1
ATOM 1127 C C . ALA A 1 138 ? 13.100 1.907 11.077 1.00 62.78 138 ALA A C 1
ATOM 1129 O O . ALA A 1 138 ? 13.684 0.926 11.518 1.00 62.78 138 ALA A O 1
ATOM 1130 N N . GLY A 1 139 ? 12.020 1.793 10.295 1.00 59.62 139 GLY A N 1
ATOM 1131 C CA . GLY A 1 139 ? 11.460 0.517 9.839 1.00 59.62 139 GLY A CA 1
ATOM 1132 C C . GLY A 1 139 ? 12.074 -0.059 8.554 1.00 59.62 139 GLY A C 1
ATOM 1133 O O . GLY A 1 139 ? 11.495 -0.991 7.998 1.00 59.62 139 GLY A O 1
ATOM 1134 N N . TRP A 1 140 ? 13.177 0.492 8.025 1.00 62.12 140 TRP A N 1
ATOM 1135 C CA . TRP A 1 140 ? 13.808 -0.020 6.795 1.00 62.12 140 TRP A CA 1
ATOM 1136 C C . TRP A 1 140 ? 14.511 -1.362 6.973 1.00 62.12 140 TRP A C 1
ATOM 1138 O O . TRP A 1 140 ? 14.560 -2.136 6.017 1.00 62.12 140 TRP A O 1
ATOM 1148 N N . SER A 1 141 ? 15.026 -1.657 8.165 1.00 61.59 141 SER A N 1
ATOM 1149 C CA . SER A 1 141 ? 15.567 -2.974 8.488 1.00 61.59 141 SER A CA 1
ATOM 1150 C C . SER A 1 141 ? 14.490 -3.800 9.179 1.00 61.59 141 SER A C 1
ATOM 1152 O O . SER A 1 141 ? 14.180 -3.582 10.350 1.00 61.59 141 SER A O 1
ATOM 1154 N N . VAL A 1 142 ? 13.913 -4.748 8.450 1.00 68.69 142 VAL A N 1
ATOM 1155 C CA . VAL A 1 142 ? 13.125 -5.817 9.065 1.00 68.69 142 VAL A CA 1
ATOM 1156 C C . VAL A 1 142 ? 14.111 -6.885 9.523 1.00 68.69 142 VAL A C 1
ATOM 1158 O O . VAL A 1 142 ? 14.925 -7.343 8.722 1.00 68.69 142 VAL A O 1
ATOM 1161 N N . ALA A 1 143 ? 14.078 -7.238 10.805 1.00 71.69 143 ALA A N 1
ATOM 1162 C CA . ALA A 1 143 ? 14.868 -8.348 11.319 1.00 71.69 143 ALA A CA 1
ATOM 1163 C C . ALA A 1 143 ? 14.210 -9.682 10.939 1.00 71.69 143 ALA A C 1
ATOM 1165 O O . ALA A 1 143 ? 12.981 -9.769 10.877 1.00 71.69 143 ALA A O 1
ATOM 1166 N N . SER A 1 144 ? 15.021 -10.707 10.667 1.00 79.06 144 SER A N 1
ATOM 1167 C CA . SER A 1 144 ? 14.493 -12.049 10.416 1.00 79.06 144 SER A CA 1
ATOM 1168 C C . SER A 1 144 ? 13.999 -12.652 11.727 1.00 79.06 144 SER A C 1
ATOM 1170 O O . SER A 1 144 ? 14.716 -12.618 12.725 1.00 79.06 144 SER A O 1
ATOM 1172 N N . LEU A 1 145 ? 12.797 -13.226 11.717 1.00 80.31 145 LEU A N 1
ATOM 1173 C CA . LEU A 1 145 ? 12.280 -13.967 12.869 1.00 80.31 145 LEU A CA 1
ATOM 1174 C C . LEU A 1 145 ? 13.063 -15.268 13.094 1.00 80.31 145 LEU A C 1
ATOM 1176 O O . LEU A 1 145 ? 13.264 -15.664 14.235 1.00 80.31 145 LEU A O 1
ATOM 1180 N N . ASP A 1 146 ? 13.612 -15.840 12.022 1.00 79.06 146 ASP A N 1
ATOM 1181 C CA . ASP A 1 146 ? 14.482 -17.021 12.059 1.00 79.06 146 ASP A CA 1
ATOM 1182 C C . ASP A 1 146 ? 15.936 -16.677 12.428 1.00 79.06 146 ASP A C 1
ATOM 1184 O O . ASP A 1 146 ? 16.824 -17.523 12.353 1.00 79.06 146 ASP A O 1
ATOM 1188 N N . GLN A 1 147 ? 16.233 -15.417 12.766 1.00 81.3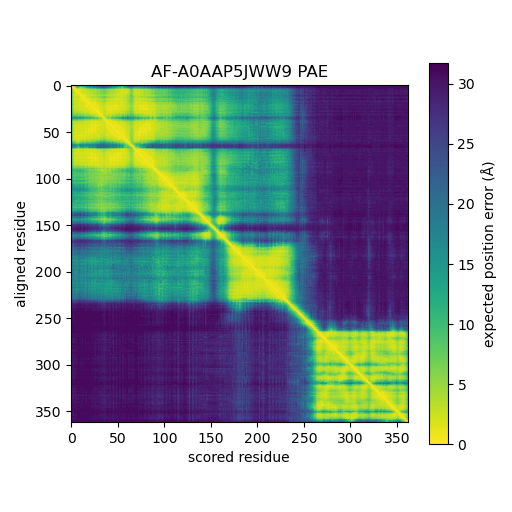8 147 GLN A N 1
ATOM 1189 C CA . GLN A 1 147 ? 17.575 -15.043 13.195 1.00 81.38 147 GLN A CA 1
ATOM 1190 C C . GLN A 1 147 ? 17.893 -15.738 14.522 1.00 81.38 147 GLN A C 1
ATOM 1192 O O . GLN A 1 147 ? 17.254 -15.451 15.535 1.00 81.38 147 GLN A O 1
ATOM 1197 N N . ALA A 1 148 ? 18.903 -16.611 14.509 1.00 79.06 148 ALA A N 1
ATOM 1198 C CA . ALA A 1 148 ? 19.428 -17.240 15.711 1.00 79.06 148 ALA A CA 1
ATOM 1199 C C . ALA A 1 148 ? 19.944 -16.173 16.686 1.00 79.06 148 ALA A C 1
ATOM 1201 O O . ALA A 1 148 ? 20.710 -15.269 16.323 1.00 79.06 148 ALA A O 1
ATOM 1202 N N . LEU A 1 149 ? 19.513 -16.277 17.935 1.00 76.38 149 LEU A N 1
ATOM 1203 C CA . LEU A 1 149 ? 20.052 -15.523 19.047 1.00 76.38 149 LEU A CA 1
ATOM 1204 C C . LEU A 1 149 ? 21.240 -16.319 19.572 1.00 76.38 149 LEU A C 1
ATOM 1206 O O . LEU A 1 149 ? 21.090 -17.435 20.056 1.00 76.38 149 LEU A O 1
ATOM 1210 N N . SER A 1 150 ? 22.440 -15.754 19.469 1.00 62.72 150 SER A N 1
ATOM 1211 C CA . SER A 1 150 ? 23.627 -16.384 20.037 1.00 62.72 150 SER A CA 1
ATOM 1212 C C . SER A 1 150 ? 23.503 -16.416 21.565 1.00 62.72 150 SER A C 1
ATOM 1214 O O . SER A 1 150 ? 23.796 -15.417 22.228 1.00 62.72 150 SER A O 1
ATOM 1216 N N . SER A 1 151 ? 23.061 -17.540 22.129 1.00 57.19 151 SER A N 1
ATOM 1217 C CA . SER A 1 151 ? 23.184 -17.823 23.555 1.00 57.19 151 SER A CA 1
ATOM 1218 C C . SER A 1 151 ? 24.628 -18.228 23.845 1.00 57.19 151 SER A C 1
ATOM 1220 O O . SER A 1 151 ? 25.177 -19.137 23.230 1.00 57.19 151 SER A O 1
ATOM 1222 N N . SER A 1 152 ? 25.273 -17.543 24.787 1.00 55.50 152 SER A N 1
ATOM 1223 C CA . SER A 1 152 ? 26.644 -17.841 25.226 1.00 55.50 152 SER A CA 1
ATOM 1224 C C . SER A 1 152 ? 26.787 -19.181 25.961 1.00 55.50 152 SER A C 1
ATOM 1226 O O . SER A 1 152 ? 27.909 -19.575 26.275 1.00 55.50 152 SER A O 1
ATOM 1228 N N . ASP A 1 153 ? 25.680 -19.883 26.211 1.00 52.97 153 ASP A N 1
ATOM 1229 C CA . ASP A 1 153 ? 25.655 -21.168 26.894 1.00 52.97 153 ASP A CA 1
ATOM 1230 C C . ASP A 1 153 ? 25.336 -22.298 25.912 1.00 52.97 153 ASP A C 1
ATOM 1232 O O . ASP A 1 153 ? 24.371 -22.258 25.151 1.00 52.97 153 ASP A O 1
ATOM 1236 N N . LYS A 1 154 ? 26.223 -23.295 25.921 1.00 51.28 154 LYS A N 1
ATOM 1237 C CA . LYS A 1 154 ? 26.254 -24.480 25.060 1.00 51.28 154 LYS A CA 1
ATOM 1238 C C . LYS A 1 154 ? 25.099 -25.438 25.378 1.00 51.28 154 LYS A C 1
ATOM 1240 O O . LYS A 1 154 ? 25.313 -26.479 25.997 1.00 51.28 154 LYS A O 1
ATOM 1245 N N . THR A 1 155 ? 23.893 -25.092 24.959 1.00 51.31 155 THR A N 1
ATOM 1246 C CA . THR A 1 155 ? 22.753 -26.012 24.875 1.00 51.31 155 THR A CA 1
ATOM 1247 C C . THR A 1 155 ? 22.278 -26.045 23.427 1.00 51.31 155 THR A C 1
ATOM 1249 O O . THR A 1 155 ? 22.105 -24.989 22.833 1.00 51.31 155 THR A O 1
ATOM 1252 N N . ASP A 1 156 ? 22.122 -27.249 22.870 1.00 53.59 156 ASP A N 1
ATOM 1253 C CA . ASP A 1 156 ? 21.945 -27.590 21.441 1.00 53.59 156 ASP A CA 1
ATOM 1254 C C . ASP A 1 156 ? 20.671 -27.044 20.743 1.00 53.59 156 ASP A C 1
ATOM 1256 O O . ASP A 1 156 ? 20.289 -27.529 19.681 1.00 53.59 156 ASP A O 1
ATOM 1260 N N . GLU A 1 157 ? 20.013 -26.020 21.284 1.00 58.31 157 GLU A N 1
ATOM 1261 C CA . GLU A 1 157 ? 18.882 -25.350 20.636 1.00 58.31 157 GLU A CA 1
ATOM 1262 C C . GLU A 1 157 ? 19.205 -23.860 20.469 1.00 58.31 157 GLU A C 1
ATOM 1264 O O . GLU A 1 157 ? 19.136 -23.075 21.416 1.00 58.31 157 GLU A O 1
ATOM 1269 N N . GLU A 1 158 ? 19.596 -23.469 19.251 1.00 65.31 158 GLU A N 1
ATOM 1270 C CA . GLU A 1 158 ? 19.724 -22.062 18.861 1.00 65.31 158 GLU A CA 1
ATOM 1271 C C . GLU A 1 158 ? 18.333 -21.415 18.897 1.00 65.31 158 GLU A C 1
ATOM 1273 O O . GLU A 1 158 ? 17.556 -21.530 17.951 1.00 65.31 158 GLU A O 1
ATOM 1278 N N . ALA A 1 159 ? 18.002 -20.746 20.003 1.00 72.50 159 ALA A N 1
ATOM 1279 C CA . ALA A 1 159 ? 16.760 -19.993 20.119 1.00 72.50 159 ALA A CA 1
ATOM 1280 C C . ALA A 1 159 ? 16.709 -18.910 19.032 1.00 72.50 159 ALA A C 1
ATOM 1282 O O . ALA A 1 159 ? 17.654 -18.138 18.856 1.00 72.50 159 ALA A O 1
ATOM 1283 N N . THR A 1 160 ? 15.604 -18.823 18.306 1.00 82.75 160 THR A N 1
ATOM 1284 C CA . THR A 1 160 ? 15.392 -17.813 17.269 1.00 82.75 160 THR A CA 1
ATOM 1285 C C . THR A 1 160 ? 14.739 -16.558 17.847 1.00 82.75 160 THR A C 1
ATOM 1287 O O . THR A 1 160 ? 14.175 -16.557 18.944 1.00 82.75 160 THR A O 1
ATOM 1290 N N . MET A 1 161 ? 14.783 -15.452 17.099 1.00 77.19 161 MET A N 1
ATOM 1291 C CA . MET A 1 161 ? 14.050 -14.236 17.463 1.00 77.19 161 MET A CA 1
ATOM 1292 C C . MET A 1 161 ? 12.542 -14.506 17.612 1.00 77.19 161 MET A C 1
ATOM 1294 O O . MET A 1 161 ? 11.897 -13.881 18.454 1.00 77.19 161 MET A O 1
ATOM 1298 N N . LEU A 1 162 ? 11.993 -15.452 16.842 1.00 80.19 162 LEU A N 1
ATOM 1299 C CA . LEU A 1 162 ? 10.607 -15.902 16.952 1.00 80.19 162 LEU A CA 1
ATOM 1300 C C . LEU A 1 162 ? 10.296 -16.511 18.325 1.00 80.19 162 LEU A C 1
ATOM 1302 O O . LEU A 1 162 ? 9.243 -16.213 18.883 1.00 80.19 162 LEU A O 1
ATOM 1306 N N . ASP A 1 163 ? 11.214 -17.303 18.880 1.00 76.69 163 ASP A N 1
ATOM 1307 C CA . ASP A 1 163 ? 11.013 -18.025 20.146 1.00 76.69 163 ASP A CA 1
ATOM 1308 C C . ASP A 1 163 ? 10.993 -17.091 21.364 1.00 76.69 163 ASP A C 1
ATOM 1310 O O . ASP A 1 163 ? 10.369 -17.384 22.384 1.00 76.69 163 ASP A O 1
ATOM 1314 N N . VAL A 1 164 ? 11.664 -15.940 21.256 1.00 74.81 164 VAL A N 1
ATOM 1315 C CA . VAL A 1 164 ? 11.735 -14.921 22.316 1.00 74.81 164 VAL A CA 1
ATOM 1316 C C . VAL A 1 164 ? 10.616 -13.892 22.201 1.00 74.81 164 VAL A C 1
ATOM 1318 O O . VAL A 1 164 ? 10.298 -13.211 23.183 1.00 74.81 164 VAL A O 1
ATOM 1321 N N . LEU A 1 165 ? 9.987 -13.764 21.029 1.00 70.88 165 LEU A N 1
ATOM 1322 C CA . LEU A 1 165 ? 8.818 -12.909 20.901 1.00 70.88 165 LEU A CA 1
ATOM 1323 C C . LEU A 1 165 ? 7.701 -13.474 21.784 1.00 70.88 165 LEU A C 1
ATOM 1325 O O . LEU A 1 165 ? 7.285 -14.619 21.598 1.00 70.88 165 LEU A O 1
ATOM 1329 N N . PRO A 1 166 ? 7.168 -12.683 22.735 1.00 64.06 166 PRO A N 1
ATOM 1330 C CA . PRO A 1 166 ? 5.991 -13.101 23.470 1.00 64.06 166 PRO A CA 1
ATOM 1331 C C . PRO A 1 166 ? 4.908 -13.445 22.453 1.00 64.06 166 PRO A C 1
ATOM 1333 O O . PRO A 1 166 ? 4.702 -12.678 21.506 1.00 64.06 166 PRO A O 1
ATOM 1336 N N . ALA A 1 167 ? 4.187 -14.547 22.669 1.00 60.94 167 ALA A N 1
ATOM 1337 C CA . ALA A 1 167 ? 2.900 -14.775 22.030 1.00 60.94 167 ALA A CA 1
ATOM 1338 C C . ALA A 1 167 ? 1.948 -13.673 22.516 1.00 60.94 167 ALA A C 1
ATOM 1340 O O . ALA A 1 167 ? 1.143 -13.858 23.427 1.00 60.94 167 ALA A O 1
ATOM 1341 N N . MET A 1 168 ? 2.114 -12.469 21.975 1.00 54.41 168 MET A N 1
ATOM 1342 C CA . MET A 1 168 ? 1.200 -11.370 22.174 1.00 54.41 168 MET A CA 1
ATOM 1343 C C . MET A 1 168 ? -0.128 -11.896 21.658 1.00 54.41 168 MET A C 1
ATOM 1345 O O . MET A 1 168 ? -0.259 -12.204 20.473 1.00 54.41 168 MET A O 1
ATOM 1349 N N . THR A 1 169 ? -1.111 -12.030 22.544 1.00 54.22 169 THR A N 1
ATOM 1350 C CA . THR A 1 169 ? -2.504 -12.095 22.116 1.00 54.22 169 THR A CA 1
ATOM 1351 C C . THR A 1 169 ? -2.702 -10.958 21.129 1.00 54.22 169 THR A C 1
ATOM 1353 O O . THR A 1 169 ? -2.467 -9.800 21.473 1.00 54.22 169 THR A O 1
ATOM 1356 N N . ASP A 1 170 ? -3.034 -11.298 19.888 1.00 57.16 170 ASP A N 1
ATOM 1357 C CA . ASP A 1 170 ? -3.154 -10.339 18.803 1.00 57.16 170 ASP A CA 1
ATOM 1358 C C . ASP A 1 170 ? -4.318 -9.370 19.079 1.00 57.16 170 ASP A C 1
ATOM 1360 O O . ASP A 1 170 ? -5.461 -9.565 18.653 1.00 57.16 170 ASP A O 1
ATOM 1364 N N . PHE A 1 171 ? -4.027 -8.294 19.812 1.00 54.56 171 PHE A N 1
ATOM 1365 C CA . PHE A 1 171 ? -4.967 -7.208 20.071 1.00 54.56 171 PHE A CA 1
ATOM 1366 C C . PHE A 1 171 ? -5.171 -6.323 18.834 1.00 54.56 171 PHE A C 1
ATOM 1368 O O . PHE A 1 171 ? -6.005 -5.415 18.866 1.00 54.56 171 PHE A O 1
ATOM 1375 N N . THR A 1 172 ? -4.451 -6.573 17.732 1.00 65.19 172 THR A N 1
ATOM 1376 C CA . THR A 1 172 ? -4.679 -5.876 16.461 1.00 65.19 172 THR A CA 1
ATOM 1377 C C . THR A 1 172 ? -6.097 -6.150 15.983 1.00 65.19 172 THR A C 1
ATOM 1379 O O . THR A 1 172 ? -6.769 -5.229 15.528 1.00 65.19 172 THR A O 1
ATOM 1382 N N . SER A 1 173 ? -6.599 -7.373 16.189 1.00 65.69 173 SER A N 1
ATOM 1383 C CA . SER A 1 173 ? -7.996 -7.734 15.927 1.00 65.69 173 SER A CA 1
ATOM 1384 C C . SER A 1 173 ? -8.986 -6.824 16.670 1.00 65.69 173 SER A C 1
ATOM 1386 O O . SER A 1 173 ? -9.895 -6.279 16.045 1.00 65.69 173 SER A O 1
ATOM 1388 N N . VAL A 1 174 ? -8.763 -6.573 17.965 1.00 68.19 174 VAL A N 1
ATOM 1389 C CA . VAL A 1 174 ? -9.602 -5.705 18.810 1.00 68.19 174 VAL A CA 1
ATOM 1390 C C . VAL A 1 174 ? -9.534 -4.256 18.332 1.00 68.19 174 VAL A C 1
ATOM 1392 O O . VAL A 1 174 ? -10.566 -3.630 18.108 1.00 68.19 174 VAL A O 1
ATOM 1395 N N . HIS A 1 175 ? -8.331 -3.734 18.083 1.00 72.44 175 HIS A N 1
ATOM 1396 C CA . HIS A 1 175 ? -8.148 -2.369 17.582 1.00 72.44 175 HIS A CA 1
ATOM 1397 C C . HIS A 1 175 ? -8.773 -2.147 16.198 1.00 72.44 175 HIS A C 1
ATOM 1399 O O . HIS A 1 175 ? -9.355 -1.089 15.937 1.00 72.44 175 HIS A O 1
ATOM 1405 N N . VAL A 1 176 ? -8.658 -3.133 15.307 1.00 80.38 176 VAL A N 1
ATOM 1406 C CA . VAL A 1 176 ? -9.265 -3.098 13.974 1.00 80.38 176 VAL A CA 1
ATOM 1407 C C . VAL A 1 176 ? -10.783 -3.167 14.093 1.00 80.38 176 VAL A C 1
ATOM 1409 O O . VAL A 1 176 ? -11.465 -2.337 13.495 1.00 80.38 176 VAL A O 1
ATOM 1412 N N . GLN A 1 177 ? -11.323 -4.086 14.896 1.00 78.94 177 GLN A N 1
ATOM 1413 C CA . GLN A 1 177 ? -12.765 -4.198 15.124 1.00 78.94 177 GLN A CA 1
ATOM 1414 C C . GLN A 1 177 ? -13.348 -2.925 15.747 1.00 78.94 177 GLN A C 1
ATOM 1416 O O . GLN A 1 177 ? -14.370 -2.435 15.268 1.00 78.94 177 GLN A O 1
ATOM 1421 N N . ASP A 1 178 ? -12.673 -2.325 16.727 1.00 81.69 178 ASP A N 1
ATOM 1422 C CA . ASP A 1 178 ? -13.083 -1.059 17.341 1.00 81.69 178 ASP A CA 1
ATOM 1423 C C . ASP A 1 178 ? -13.174 0.076 16.319 1.00 81.69 178 ASP A C 1
ATOM 1425 O O . ASP A 1 178 ? -14.140 0.851 16.315 1.00 81.69 178 ASP A O 1
ATOM 1429 N N . PHE A 1 179 ? -12.190 0.169 15.420 1.00 84.56 179 PHE A N 1
ATOM 1430 C CA . PHE A 1 179 ? -12.218 1.154 14.347 1.00 84.56 179 PHE A CA 1
ATOM 1431 C C . PHE A 1 179 ? -13.320 0.857 13.323 1.00 84.56 179 PHE A C 1
ATOM 1433 O O . PHE A 1 179 ? -14.043 1.773 12.923 1.00 84.56 179 PHE A O 1
ATOM 1440 N N . LEU A 1 180 ? -13.496 -0.407 12.925 1.00 85.06 180 LEU A N 1
ATOM 1441 C CA . LEU A 1 180 ? -14.557 -0.825 12.003 1.00 85.06 180 LEU A CA 1
ATOM 1442 C C . LEU A 1 180 ? -15.952 -0.522 12.568 1.00 85.06 180 LEU A C 1
ATOM 1444 O O . LEU A 1 180 ? -16.824 -0.084 11.818 1.00 85.06 180 LEU A O 1
ATOM 1448 N N . CYS A 1 181 ? -16.147 -0.655 13.882 1.00 82.75 181 CYS A N 1
ATOM 1449 C CA . CYS A 1 181 ? -17.374 -0.266 14.584 1.00 82.75 181 CYS A CA 1
ATOM 1450 C C . CYS A 1 181 ? -17.635 1.252 14.576 1.00 82.75 181 CYS A C 1
ATOM 1452 O O . CYS A 1 181 ? -18.769 1.679 14.772 1.00 82.75 181 CYS A O 1
ATOM 1454 N N . ALA A 1 182 ? -16.620 2.091 14.341 1.00 83.88 182 ALA A N 1
ATOM 1455 C CA . ALA A 1 182 ? -16.780 3.542 14.182 1.00 83.88 182 ALA A CA 1
ATOM 1456 C C . ALA A 1 182 ? -17.108 3.969 12.730 1.00 83.88 182 ALA A C 1
ATOM 1458 O O . ALA A 1 182 ? -17.364 5.154 12.444 1.00 83.88 182 ALA A O 1
ATOM 1459 N N . LEU A 1 183 ? -17.074 3.029 11.779 1.00 88.06 183 LEU A N 1
ATOM 1460 C CA . LEU A 1 183 ? -17.409 3.266 10.378 1.00 88.06 183 LEU A CA 1
ATOM 1461 C C . LEU A 1 183 ? -18.891 2.998 10.113 1.00 88.06 183 LEU A C 1
ATOM 1463 O O . LEU A 1 183 ? -19.513 2.118 10.698 1.00 88.06 183 LEU A O 1
ATOM 1467 N N . LYS A 1 184 ? -19.471 3.758 9.180 1.00 89.56 184 LYS A N 1
ATOM 1468 C CA . LYS A 1 184 ? -20.826 3.463 8.691 1.00 89.56 184 LYS A CA 1
ATOM 1469 C C . LYS A 1 184 ? -20.817 2.156 7.879 1.00 89.56 184 LYS A C 1
ATOM 1471 O O . LYS A 1 184 ? -19.788 1.870 7.266 1.00 89.56 184 LYS A O 1
ATOM 1476 N N . PRO A 1 185 ? -21.951 1.441 7.734 1.00 87.88 185 PRO A N 1
ATOM 1477 C CA . PRO A 1 185 ? -22.008 0.183 6.976 1.00 87.88 185 PRO A CA 1
ATOM 1478 C C . PRO A 1 185 ? -21.409 0.278 5.563 1.00 87.88 185 PRO A C 1
ATOM 1480 O O . PRO A 1 185 ? -20.613 -0.561 5.157 1.00 87.88 185 PRO A O 1
ATOM 1483 N N . LEU A 1 186 ? -21.703 1.366 4.843 1.00 87.19 186 LEU A N 1
ATOM 1484 C CA . LEU A 1 186 ? -21.158 1.607 3.503 1.00 87.19 186 LEU A CA 1
ATOM 1485 C C . LEU A 1 186 ? -19.654 1.935 3.515 1.00 87.19 186 LEU A C 1
ATOM 1487 O O . LEU A 1 186 ? -18.929 1.541 2.608 1.00 87.19 186 LEU A O 1
ATOM 1491 N N . GLU A 1 187 ? -19.169 2.651 4.533 1.00 91.69 187 GLU A N 1
ATOM 1492 C CA . GLU A 1 187 ? -17.737 2.947 4.687 1.00 91.69 187 GLU A CA 1
ATOM 1493 C C . GLU A 1 187 ? -16.950 1.660 4.992 1.00 91.69 187 GLU A C 1
ATOM 1495 O O . GLU A 1 187 ? -15.870 1.464 4.439 1.00 91.69 187 GLU A O 1
ATOM 1500 N N . ARG A 1 188 ? -17.522 0.768 5.811 1.00 90.69 188 ARG A N 1
ATOM 1501 C CA . ARG A 1 188 ? -16.968 -0.554 6.117 1.00 90.69 188 ARG A CA 1
ATOM 1502 C C . ARG A 1 188 ? -16.891 -1.443 4.874 1.00 90.69 188 ARG A C 1
ATOM 1504 O O . ARG A 1 188 ? -15.805 -1.915 4.566 1.00 90.69 188 ARG A O 1
ATOM 1511 N N . ALA A 1 189 ? -17.980 -1.575 4.115 1.00 89.25 189 ALA A N 1
ATOM 1512 C CA . ALA A 1 189 ? -17.993 -2.378 2.888 1.00 89.25 189 ALA A CA 1
ATOM 1513 C C . ALA A 1 189 ? -16.960 -1.888 1.852 1.00 89.25 189 ALA A C 1
ATOM 1515 O O . ALA A 1 189 ? -16.232 -2.680 1.261 1.00 89.25 189 ALA A O 1
ATOM 1516 N N . VAL A 1 190 ? -16.834 -0.564 1.667 1.00 92.62 190 VAL A N 1
ATOM 1517 C CA . VAL A 1 190 ? -15.802 0.024 0.790 1.00 92.62 190 VAL A CA 1
ATOM 1518 C C . VAL A 1 190 ? -14.388 -0.313 1.269 1.00 92.62 190 VAL A C 1
ATOM 1520 O O . VAL A 1 190 ? -13.504 -0.541 0.444 1.00 92.62 190 VAL A O 1
ATOM 1523 N N . LEU A 1 191 ? -14.153 -0.306 2.584 1.00 91.94 191 LEU A N 1
ATOM 1524 C CA . LEU A 1 191 ? -12.850 -0.631 3.156 1.00 91.94 191 LEU A CA 1
ATOM 1525 C C . LEU A 1 191 ? -12.525 -2.120 3.004 1.00 91.94 191 LEU A C 1
ATOM 1527 O O . LEU A 1 191 ? -11.416 -2.434 2.593 1.00 91.94 191 LEU A O 1
ATOM 1531 N N . GLU A 1 192 ? -13.478 -3.010 3.273 1.00 90.12 192 GLU A N 1
ATOM 1532 C CA . GLU A 1 192 ? -13.318 -4.464 3.131 1.00 90.12 192 GLU A CA 1
ATOM 1533 C C . GLU A 1 192 ? -12.976 -4.851 1.687 1.00 90.12 192 GLU A C 1
ATOM 1535 O O . GLU A 1 192 ? -11.969 -5.518 1.457 1.00 90.12 192 GLU A O 1
ATOM 1540 N N . LEU A 1 193 ? -13.714 -4.330 0.698 1.00 91.31 193 LEU A N 1
ATOM 1541 C CA . LEU A 1 193 ? -13.388 -4.543 -0.719 1.00 91.31 193 LEU A CA 1
ATOM 1542 C C . LEU A 1 193 ? -12.001 -3.995 -1.075 1.00 91.31 193 LEU A C 1
ATOM 1544 O O . LEU A 1 193 ? -11.269 -4.579 -1.871 1.00 91.31 193 LEU A O 1
ATOM 1548 N N . ARG A 1 194 ? -11.601 -2.873 -0.462 1.00 89.94 194 ARG A N 1
ATOM 1549 C CA . ARG A 1 194 ? -10.269 -2.305 -0.679 1.00 89.94 194 ARG A CA 1
ATOM 1550 C C . ARG A 1 194 ? -9.152 -3.137 -0.043 1.00 89.94 194 ARG A C 1
ATOM 1552 O O . ARG A 1 194 ? -8.044 -3.107 -0.570 1.00 89.94 194 ARG A O 1
ATOM 1559 N N . MET A 1 195 ? -9.420 -3.831 1.064 1.00 84.50 195 MET A N 1
ATOM 1560 C CA . MET A 1 195 ? -8.487 -4.772 1.701 1.00 84.50 195 MET A CA 1
ATOM 1561 C C . MET A 1 195 ? -8.323 -6.060 0.890 1.00 84.50 195 MET A C 1
ATOM 1563 O O . MET A 1 195 ? -7.268 -6.673 0.950 1.00 84.50 195 MET A O 1
ATOM 1567 N N . GLN A 1 196 ? -9.311 -6.416 0.070 1.00 88.44 196 GLN A N 1
ATOM 1568 C CA . GLN A 1 196 ? -9.225 -7.490 -0.929 1.00 88.44 196 GLN A CA 1
ATOM 1569 C C . GLN A 1 196 ? -8.543 -7.033 -2.235 1.00 88.44 196 GLN A C 1
ATOM 1571 O O . GLN A 1 196 ? -8.835 -7.546 -3.311 1.00 88.44 196 GLN A O 1
ATOM 1576 N N . ASP A 1 197 ? -7.692 -6.007 -2.160 1.00 86.12 197 ASP A N 1
ATOM 1577 C CA . ASP A 1 197 ? -6.937 -5.418 -3.273 1.00 86.12 197 ASP A CA 1
ATOM 1578 C C . ASP A 1 197 ? -7.746 -4.881 -4.470 1.00 86.12 197 ASP A C 1
ATOM 1580 O O . ASP A 1 197 ? -7.156 -4.411 -5.449 1.00 86.12 197 ASP A O 1
ATOM 1584 N N . GLN A 1 198 ? -9.080 -4.807 -4.383 1.00 90.31 198 GLN A N 1
ATOM 1585 C CA . GLN A 1 198 ? -9.899 -4.286 -5.477 1.00 90.31 198 GLN A CA 1
ATOM 1586 C C . GLN A 1 198 ? -9.583 -2.820 -5.791 1.00 90.31 198 GLN A C 1
ATOM 1588 O O . GLN A 1 198 ? -9.363 -1.970 -4.907 1.00 90.31 198 GLN A O 1
ATOM 1593 N N . THR A 1 199 ? -9.581 -2.481 -7.080 1.00 92.00 199 THR A N 1
ATOM 1594 C CA . THR A 1 199 ? -9.351 -1.107 -7.532 1.00 92.00 199 THR A CA 1
ATOM 1595 C C . THR A 1 199 ? -10.552 -0.215 -7.220 1.00 92.00 199 THR A C 1
ATOM 1597 O O . THR A 1 199 ? -11.693 -0.656 -7.132 1.00 92.00 199 THR A O 1
ATOM 1600 N N . GLN A 1 200 ? -10.340 1.102 -7.102 1.00 90.38 200 GLN A N 1
ATOM 1601 C CA . GLN A 1 200 ? -11.449 2.046 -6.871 1.00 90.38 200 GLN A CA 1
ATOM 1602 C C . GLN A 1 200 ? -12.525 1.981 -7.965 1.00 90.38 200 GLN A C 1
ATOM 1604 O O . GLN A 1 200 ? -13.675 2.329 -7.708 1.00 90.38 200 GLN A O 1
ATOM 1609 N N . LYS A 1 201 ? -12.144 1.569 -9.180 1.00 92.38 201 LYS A N 1
ATOM 1610 C CA . LYS A 1 201 ? -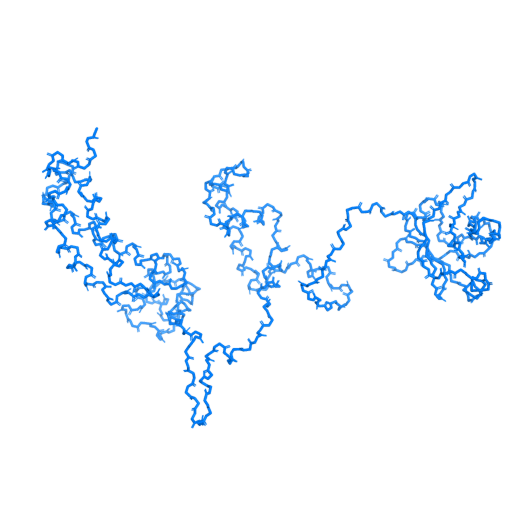13.057 1.385 -10.306 1.00 92.38 201 LYS A CA 1
ATOM 1611 C C . LYS A 1 201 ? -13.905 0.123 -10.123 1.00 92.38 201 LYS A C 1
ATOM 1613 O O . LYS A 1 201 ? -15.115 0.200 -10.296 1.00 92.38 201 LYS A O 1
ATOM 1618 N N . GLU A 1 202 ? -13.298 -0.988 -9.710 1.00 90.06 202 GLU A N 1
ATOM 1619 C CA . GLU A 1 202 ? -14.009 -2.235 -9.382 1.00 90.06 202 GLU A CA 1
ATOM 1620 C C . GLU A 1 202 ? -14.968 -2.054 -8.201 1.00 90.06 202 GLU A C 1
ATOM 1622 O O . GLU A 1 202 ? -16.134 -2.435 -8.294 1.00 90.06 202 GLU A O 1
ATOM 1627 N N . ILE A 1 203 ? -14.524 -1.386 -7.130 1.00 92.88 203 ILE A N 1
ATOM 1628 C CA . ILE A 1 203 ? -15.362 -1.085 -5.957 1.00 92.88 203 ILE A CA 1
ATOM 1629 C C . ILE A 1 203 ? -16.555 -0.205 -6.357 1.00 92.88 203 ILE A C 1
ATOM 1631 O O . ILE A 1 203 ? -17.679 -0.398 -5.898 1.00 92.88 203 ILE A O 1
ATOM 1635 N N . ALA A 1 204 ? -16.323 0.773 -7.235 1.00 92.38 204 ALA A N 1
ATOM 1636 C CA . ALA A 1 204 ? -17.372 1.651 -7.739 1.00 92.38 204 ALA A CA 1
ATOM 1637 C C . ALA A 1 204 ? -18.433 0.876 -8.537 1.00 92.38 204 ALA A C 1
ATOM 1639 O O . ALA A 1 204 ? -19.624 1.137 -8.363 1.00 92.38 204 ALA A O 1
ATOM 1640 N N . MET A 1 205 ? -18.013 -0.111 -9.338 1.00 91.31 205 MET A N 1
ATOM 1641 C CA . MET A 1 205 ? -18.921 -1.021 -10.044 1.00 91.31 205 MET A CA 1
ATOM 1642 C C . MET A 1 205 ? -19.740 -1.876 -9.069 1.00 91.31 205 MET A C 1
ATOM 1644 O O . MET A 1 205 ? -20.954 -1.944 -9.226 1.00 91.31 205 MET A O 1
ATOM 1648 N N . HIS A 1 206 ? -19.117 -2.440 -8.028 1.00 88.12 206 HIS A N 1
ATOM 1649 C CA . HIS A 1 206 ? -19.810 -3.270 -7.028 1.00 88.12 206 HIS A CA 1
ATOM 1650 C C . HIS A 1 206 ? -20.906 -2.507 -6.269 1.00 88.12 206 HIS A C 1
ATOM 1652 O O . HIS A 1 206 ? -21.955 -3.062 -5.964 1.00 88.12 206 HIS A O 1
ATOM 1658 N N . ILE A 1 207 ? -20.680 -1.225 -5.970 1.00 88.88 207 ILE A N 1
ATOM 1659 C CA . ILE A 1 207 ? -21.600 -0.405 -5.159 1.00 88.88 207 ILE A CA 1
ATOM 1660 C C . ILE A 1 207 ? -22.559 0.419 -6.049 1.00 88.88 207 ILE A C 1
ATOM 1662 O O . ILE A 1 207 ? -23.417 1.148 -5.550 1.00 88.88 207 ILE A O 1
ATOM 1666 N N . GLY A 1 208 ? -22.426 0.340 -7.379 1.00 89.62 208 GLY A N 1
ATOM 1667 C CA . GLY A 1 208 ? -23.237 1.120 -8.320 1.00 89.62 208 GLY A CA 1
ATOM 1668 C C . GLY A 1 208 ? -23.015 2.634 -8.195 1.00 89.62 208 GLY A C 1
ATOM 1669 O O . GLY A 1 208 ? -23.957 3.426 -8.271 1.00 89.62 208 GLY A O 1
ATOM 1670 N N . LYS A 1 209 ? -21.774 3.060 -7.929 1.00 93.44 209 LYS A N 1
ATOM 1671 C CA . LYS A 1 209 ? -21.384 4.471 -7.755 1.00 93.44 209 LYS A CA 1
ATOM 1672 C C . LYS A 1 209 ? -20.219 4.832 -8.672 1.00 93.44 209 LYS A C 1
ATOM 1674 O O . LYS A 1 209 ? -19.683 4.003 -9.392 1.00 93.44 209 LYS A O 1
ATOM 1679 N N . THR A 1 210 ? -19.820 6.102 -8.671 1.00 93.00 210 THR A N 1
ATOM 1680 C CA . THR A 1 210 ? -18.668 6.565 -9.457 1.00 93.00 210 THR A CA 1
ATOM 1681 C C . THR A 1 210 ? -17.352 6.320 -8.717 1.00 93.00 210 THR A C 1
ATOM 1683 O O . THR A 1 210 ? -17.299 6.350 -7.486 1.00 93.00 210 THR A O 1
ATOM 1686 N N . GLN A 1 211 ? -16.249 6.161 -9.457 1.00 92.25 211 GLN A N 1
ATOM 1687 C CA . GLN A 1 211 ? -14.900 6.043 -8.878 1.00 92.25 211 GLN A CA 1
ATOM 1688 C C . GLN A 1 211 ? -14.585 7.205 -7.917 1.00 92.25 211 GLN A C 1
ATOM 1690 O O . GLN A 1 211 ? -14.016 7.010 -6.842 1.00 92.25 211 GLN A O 1
ATOM 1695 N N . MET A 1 212 ? -15.007 8.423 -8.271 1.00 92.31 212 MET A N 1
ATOM 1696 C CA . MET A 1 212 ? -14.778 9.611 -7.449 1.00 92.31 212 MET A CA 1
ATOM 1697 C C . MET A 1 212 ? -15.543 9.566 -6.117 1.00 92.31 212 MET A C 1
ATOM 1699 O O . MET A 1 212 ? -15.067 10.091 -5.108 1.00 92.31 212 MET A O 1
ATOM 1703 N N . TYR A 1 213 ? -16.710 8.918 -6.085 1.00 91.31 213 TYR A N 1
ATOM 1704 C CA . TYR A 1 213 ? -17.463 8.695 -4.854 1.00 91.31 213 TYR A CA 1
ATOM 1705 C C . TYR A 1 213 ? -16.700 7.766 -3.896 1.00 91.31 213 TYR A C 1
ATOM 1707 O O . TYR A 1 213 ? -16.519 8.109 -2.726 1.00 91.31 213 TYR A O 1
ATOM 1715 N N . VAL A 1 214 ? -16.153 6.657 -4.409 1.00 92.31 214 VAL A N 1
ATOM 1716 C CA . VAL A 1 214 ? -15.311 5.723 -3.637 1.00 92.31 214 VAL A CA 1
ATOM 1717 C C . VAL A 1 214 ? -14.054 6.419 -3.107 1.00 92.31 214 VAL A C 1
ATOM 1719 O O . VAL A 1 214 ? -13.728 6.293 -1.927 1.00 92.31 214 VAL A O 1
ATOM 1722 N N . TYR A 1 215 ? -13.387 7.234 -3.932 1.00 91.88 215 TYR A N 1
ATOM 1723 C CA . TYR A 1 215 ? -12.237 8.033 -3.496 1.00 91.88 215 TYR A CA 1
ATOM 1724 C C . TYR A 1 215 ? -12.578 8.951 -2.311 1.00 91.88 215 TYR A C 1
ATOM 1726 O O . TYR A 1 215 ? -11.842 8.995 -1.322 1.00 91.88 215 TYR A O 1
ATOM 1734 N N . ARG A 1 216 ? -13.707 9.672 -2.382 1.00 90.56 216 ARG A N 1
ATOM 1735 C CA . ARG A 1 216 ? -14.156 10.565 -1.299 1.00 90.56 216 ARG A CA 1
ATOM 1736 C C . ARG A 1 216 ? -14.422 9.795 -0.004 1.00 90.56 216 ARG A C 1
ATOM 1738 O O . ARG A 1 216 ? -14.056 10.285 1.064 1.00 90.56 216 ARG A O 1
ATOM 1745 N N . ILE A 1 217 ? -15.000 8.596 -0.093 1.00 92.62 217 ILE A N 1
ATOM 1746 C CA . ILE A 1 217 ? -15.226 7.721 1.065 1.00 92.62 217 ILE A CA 1
ATOM 1747 C C . ILE A 1 217 ? -13.903 7.272 1.680 1.00 92.62 217 ILE A C 1
ATOM 1749 O O . ILE A 1 217 ? -13.699 7.487 2.871 1.00 92.62 217 ILE A O 1
ATOM 1753 N N . LEU A 1 218 ? -12.974 6.735 0.886 1.00 92.50 218 LEU A N 1
ATOM 1754 C CA . LEU A 1 218 ? -11.664 6.299 1.386 1.00 92.50 218 LEU A CA 1
ATOM 1755 C C . LEU A 1 218 ? -10.891 7.455 2.039 1.00 92.50 218 LEU A C 1
ATOM 1757 O O . LEU A 1 218 ? -10.287 7.288 3.098 1.00 92.50 218 LEU A O 1
ATOM 1761 N N . LYS A 1 219 ? -10.966 8.660 1.460 1.00 91.00 219 LYS A N 1
ATOM 1762 C CA . LYS A 1 219 ? -10.376 9.870 2.050 1.00 91.00 219 LYS A CA 1
ATOM 1763 C C . LYS A 1 219 ? -11.003 10.211 3.405 1.00 91.00 219 LYS A C 1
ATOM 1765 O O . LYS A 1 219 ? -10.289 10.586 4.334 1.00 91.00 219 LYS A O 1
ATOM 1770 N N . LYS A 1 220 ? -12.322 10.063 3.535 1.00 91.69 220 LYS A N 1
ATOM 1771 C CA . LYS A 1 220 ? -13.047 10.286 4.790 1.00 91.69 220 LYS A CA 1
ATOM 1772 C C . LYS A 1 220 ? -12.704 9.229 5.846 1.00 91.69 220 LYS A C 1
ATOM 1774 O O . LYS A 1 220 ? -12.479 9.596 6.995 1.00 91.69 220 LYS A O 1
ATOM 1779 N N . ILE A 1 221 ? -12.602 7.956 5.458 1.00 93.19 221 ILE A N 1
ATOM 1780 C CA . ILE A 1 221 ? -12.164 6.854 6.332 1.00 93.19 221 ILE A CA 1
ATOM 1781 C C . ILE A 1 221 ? -10.753 7.128 6.855 1.00 93.19 221 ILE A C 1
ATOM 1783 O O . ILE A 1 221 ? -10.530 7.033 8.057 1.00 93.19 221 ILE A O 1
ATOM 1787 N N . LYS A 1 222 ? -9.827 7.572 5.993 1.00 89.62 222 LYS A N 1
ATOM 1788 C CA . LYS A 1 222 ? -8.480 7.983 6.419 1.00 89.62 222 LYS A CA 1
ATOM 1789 C C . LYS A 1 222 ? -8.528 9.085 7.485 1.00 89.62 222 LYS A C 1
ATOM 1791 O O . LYS A 1 222 ? -7.830 8.988 8.487 1.00 89.62 222 LYS A O 1
ATOM 1796 N N . GLY A 1 223 ? -9.372 10.103 7.296 1.00 87.62 223 GLY A N 1
ATOM 1797 C CA . GLY A 1 223 ? -9.572 11.164 8.291 1.00 87.62 223 GLY A CA 1
ATOM 1798 C C . GLY A 1 223 ? -10.113 10.636 9.625 1.00 87.62 223 GLY A C 1
ATOM 1799 O O . GLY A 1 223 ? -9.592 10.975 10.688 1.00 87.62 223 GLY A O 1
ATOM 1800 N N . LYS A 1 224 ? -11.103 9.739 9.581 1.00 87.81 224 LYS A N 1
ATOM 1801 C CA . LYS A 1 224 ? -11.620 9.061 10.778 1.00 87.81 224 LYS A CA 1
ATOM 1802 C C . LYS A 1 224 ? -10.545 8.237 11.485 1.00 87.81 224 LYS A C 1
ATOM 1804 O O . LYS A 1 224 ? -10.450 8.303 12.702 1.00 87.81 224 LYS A O 1
ATOM 1809 N N . TYR A 1 225 ? -9.709 7.519 10.738 1.00 87.88 225 TYR A N 1
ATOM 1810 C CA . TYR A 1 225 ? -8.614 6.734 11.305 1.00 87.88 225 TYR A CA 1
ATOM 1811 C C . TYR A 1 225 ? -7.591 7.617 12.022 1.00 87.88 225 TYR A C 1
ATOM 1813 O O . TYR A 1 225 ? -7.205 7.320 13.147 1.00 87.88 225 TYR A O 1
ATOM 1821 N N . THR A 1 226 ? -7.220 8.762 11.438 1.00 82.88 226 THR A N 1
ATOM 1822 C CA . THR A 1 226 ? -6.323 9.712 12.117 1.00 82.88 226 THR A CA 1
ATOM 1823 C C . THR A 1 226 ? -6.921 10.261 13.415 1.00 82.88 226 THR A C 1
ATOM 1825 O O . THR A 1 226 ? -6.205 10.423 14.398 1.00 82.88 226 THR A O 1
ATOM 1828 N N . GLN A 1 227 ? -8.238 10.491 13.460 1.00 81.69 227 GLN A N 1
ATOM 1829 C CA . GLN A 1 227 ? -8.933 10.916 14.681 1.00 81.69 227 GLN A CA 1
ATOM 1830 C C . GLN A 1 227 ? -9.058 9.784 15.711 1.00 81.69 227 GLN A C 1
ATOM 1832 O O . GLN A 1 227 ? -9.017 10.051 16.911 1.00 81.69 227 GLN A O 1
ATOM 1837 N N . PHE A 1 228 ? -9.209 8.539 15.253 1.00 84.06 228 PHE A N 1
ATOM 1838 C CA . PHE A 1 228 ? -9.237 7.341 16.093 1.00 84.06 228 PHE A CA 1
ATOM 1839 C C . PHE A 1 228 ? -7.881 7.110 16.762 1.00 84.06 228 PHE A C 1
ATOM 1841 O O . PHE A 1 228 ? -7.819 6.973 17.979 1.00 84.06 228 PHE A O 1
ATOM 1848 N N . GLN A 1 229 ? -6.786 7.197 15.999 1.00 77.94 229 GLN A N 1
ATOM 1849 C CA . GLN A 1 229 ? -5.427 7.118 16.544 1.00 77.94 229 GLN A CA 1
ATOM 1850 C C . GLN A 1 229 ? -5.121 8.249 17.536 1.00 77.94 229 GLN A C 1
ATOM 1852 O O . GLN A 1 229 ? -4.444 8.024 18.532 1.00 77.94 229 GLN A O 1
ATOM 1857 N N . ALA A 1 230 ? -5.652 9.453 17.303 1.00 78.06 230 ALA A N 1
ATOM 1858 C CA . ALA A 1 230 ? -5.545 10.576 18.236 1.00 78.06 230 ALA A CA 1
ATOM 1859 C C . ALA A 1 230 ? -6.497 10.469 19.452 1.00 78.06 230 ALA A C 1
ATOM 1861 O O . ALA A 1 230 ? -6.603 11.412 20.233 1.00 78.06 230 ALA A O 1
ATOM 1862 N N . GLY A 1 231 ? -7.256 9.373 19.591 1.00 76.88 231 GLY A N 1
ATOM 1863 C CA . GLY A 1 231 ? -8.202 9.142 20.691 1.00 76.88 231 GLY A CA 1
ATOM 1864 C C . GLY A 1 231 ? -9.447 10.041 20.687 1.00 76.88 231 GLY A C 1
ATOM 1865 O O . GLY A 1 231 ? -10.244 9.997 21.627 1.00 76.88 231 GLY A O 1
ATOM 1866 N N . THR A 1 232 ? -9.628 10.857 19.643 1.00 74.88 232 THR A N 1
ATOM 1867 C CA . THR A 1 232 ? -10.732 11.823 19.508 1.00 74.88 232 THR A CA 1
ATOM 1868 C C . THR A 1 232 ? -11.994 11.163 18.949 1.00 74.88 232 THR A C 1
ATOM 1870 O O . THR A 1 232 ? -13.110 11.521 19.324 1.00 74.88 232 THR A O 1
ATOM 1873 N N . LEU A 1 233 ? -11.830 10.165 18.075 1.00 69.88 233 LEU A N 1
ATOM 1874 C CA . LEU A 1 233 ? -12.923 9.327 17.592 1.00 69.88 233 LEU A CA 1
ATOM 1875 C C . LEU A 1 233 ? -13.001 8.072 18.467 1.00 69.88 233 LEU A C 1
ATOM 1877 O O . LEU A 1 233 ? -12.169 7.180 18.346 1.00 69.88 233 LEU A O 1
ATOM 1881 N N . ARG A 1 234 ? -13.996 8.004 19.354 1.00 58.44 234 ARG A N 1
ATOM 1882 C CA . ARG A 1 234 ? -14.317 6.789 20.119 1.00 58.44 234 ARG A CA 1
ATOM 1883 C C . ARG A 1 234 ? -15.451 6.042 19.429 1.00 58.44 234 ARG A C 1
ATOM 1885 O O . ARG A 1 234 ? -16.384 6.682 18.939 1.00 58.44 234 ARG A O 1
ATOM 1892 N N . SER A 1 235 ? -15.363 4.713 19.387 1.00 56.19 235 SER A N 1
ATOM 1893 C CA . SER A 1 235 ? -16.422 3.857 18.848 1.00 56.19 235 SER A CA 1
ATOM 1894 C C . SER A 1 235 ? -17.751 4.148 19.559 1.00 56.19 235 SER A C 1
ATOM 1896 O O . SER A 1 235 ? -17.783 4.454 20.755 1.00 56.19 235 SER A O 1
ATOM 1898 N N . GLU A 1 236 ? -18.873 4.069 18.839 1.00 48.47 236 GLU A N 1
ATOM 1899 C CA . GLU A 1 236 ? -20.203 4.172 19.465 1.00 48.47 236 GLU A CA 1
ATOM 1900 C C . GLU A 1 236 ? -20.414 3.064 20.514 1.00 48.47 236 GLU A C 1
ATOM 1902 O O . GLU A 1 236 ? -21.116 3.279 21.502 1.00 48.47 236 GLU A O 1
ATOM 1907 N N . ALA A 1 237 ? -19.694 1.945 20.389 1.00 40.84 237 ALA A N 1
ATOM 1908 C CA . ALA A 1 237 ? -19.605 0.887 21.393 1.00 40.84 237 ALA A CA 1
ATOM 1909 C C . ALA A 1 237 ? -19.054 1.375 22.754 1.00 40.84 237 ALA A C 1
ATOM 1911 O O . ALA A 1 237 ? -19.571 0.981 23.796 1.00 40.84 237 ALA A O 1
ATOM 1912 N N . ILE A 1 238 ? -18.094 2.313 22.781 1.00 42.62 238 ILE A N 1
ATOM 1913 C CA . ILE A 1 238 ? -17.580 2.905 24.036 1.00 42.62 238 ILE A CA 1
ATOM 1914 C C . ILE A 1 238 ? -18.597 3.871 24.674 1.00 42.62 238 ILE A C 1
ATOM 1916 O O . ILE A 1 238 ? -18.582 4.087 25.886 1.00 42.62 238 ILE A O 1
ATOM 1920 N N . LYS A 1 239 ? -19.524 4.451 23.896 1.00 39.31 239 LYS A N 1
ATOM 1921 C CA . LYS A 1 239 ? -20.644 5.212 24.483 1.00 39.31 239 LYS A CA 1
ATOM 1922 C C . LYS A 1 239 ? -21.653 4.289 25.172 1.00 39.31 239 LYS A C 1
ATOM 1924 O O . LYS A 1 239 ? -22.216 4.691 26.187 1.00 39.31 239 LYS A O 1
ATOM 1929 N N . MET A 1 240 ? -21.831 3.066 24.667 1.00 35.62 240 MET A N 1
ATOM 1930 C CA . MET A 1 240 ? -22.697 2.045 25.268 1.00 35.62 240 MET A CA 1
ATOM 1931 C C . MET A 1 240 ? -22.062 1.360 26.494 1.00 35.62 240 MET A C 1
ATOM 1933 O O . MET A 1 240 ? -22.789 0.940 27.388 1.00 35.62 240 MET A O 1
ATOM 1937 N N . SER A 1 241 ? -20.726 1.297 26.600 1.00 37.75 241 SER A N 1
ATOM 1938 C CA . SER A 1 241 ? -20.029 0.584 27.691 1.00 37.75 241 SER A CA 1
ATOM 1939 C C . SER A 1 241 ? -19.900 1.348 29.017 1.00 37.75 241 SER A C 1
ATOM 1941 O O . SER A 1 241 ? -19.410 0.798 30.002 1.00 37.75 241 SER A O 1
ATOM 1943 N N . ARG A 1 242 ? -20.375 2.600 29.109 1.00 35.75 242 ARG A N 1
ATOM 1944 C CA . ARG A 1 242 ? -20.457 3.310 30.404 1.00 35.75 242 ARG A CA 1
ATOM 1945 C C . ARG A 1 242 ? -21.573 2.802 31.323 1.00 35.75 242 ARG A C 1
ATOM 1947 O O . ARG A 1 242 ? -21.654 3.246 32.465 1.00 35.75 242 ARG A O 1
ATOM 1954 N N . GLY A 1 243 ? -22.399 1.863 30.866 1.00 34.03 243 GLY A N 1
ATOM 1955 C CA . GLY A 1 243 ? -23.332 1.134 31.713 1.00 34.03 243 GLY A CA 1
ATOM 1956 C C . GLY A 1 243 ? -23.206 -0.360 31.457 1.00 34.03 243 GLY A C 1
ATOM 1957 O O . GLY A 1 243 ? -23.565 -0.805 30.376 1.00 34.03 243 GLY A O 1
ATOM 1958 N N . HIS A 1 244 ? -22.808 -1.104 32.489 1.00 32.00 244 HIS A N 1
ATOM 1959 C CA . HIS A 1 244 ? -22.622 -2.564 32.574 1.00 32.00 244 HIS A CA 1
ATOM 1960 C C . HIS A 1 244 ? -21.172 -3.020 32.384 1.00 32.00 244 HIS A C 1
ATOM 1962 O O . HIS A 1 244 ? -20.601 -2.992 31.300 1.00 32.00 244 HIS A O 1
ATOM 1968 N N . GLY A 1 245 ? -20.582 -3.389 33.524 1.00 30.20 245 GLY A N 1
ATOM 1969 C CA . GLY A 1 245 ? -19.189 -3.769 33.666 1.00 30.20 245 GLY A CA 1
ATOM 1970 C C . GLY A 1 245 ? -18.835 -5.123 33.058 1.00 30.20 245 GLY A C 1
ATOM 1971 O O . GLY A 1 245 ? -19.693 -5.975 32.852 1.00 30.20 245 GLY A O 1
ATOM 1972 N N . ASN A 1 246 ? -17.526 -5.255 32.834 1.00 32.06 246 ASN A N 1
ATOM 1973 C CA . ASN A 1 246 ? -16.722 -6.452 32.603 1.00 32.06 246 ASN A CA 1
ATOM 1974 C C . ASN A 1 246 ? -17.407 -7.608 31.866 1.00 32.06 246 ASN A C 1
ATOM 1976 O O . ASN A 1 246 ? -18.038 -8.462 32.484 1.00 32.06 246 ASN A O 1
ATOM 1980 N N . GLN A 1 247 ? -17.122 -7.724 30.568 1.00 34.31 247 GLN A N 1
ATOM 1981 C CA . GLN A 1 247 ? -17.131 -9.023 29.904 1.00 34.31 247 GLN A CA 1
ATOM 1982 C C . GLN A 1 247 ? -15.750 -9.342 29.338 1.00 34.31 247 GLN A C 1
ATOM 1984 O O . GLN A 1 247 ? -15.214 -8.653 28.474 1.00 34.31 247 GLN A O 1
ATOM 1989 N N . THR A 1 248 ? -15.186 -10.392 29.921 1.00 30.69 248 THR A N 1
ATOM 1990 C CA . THR A 1 248 ? -13.981 -11.126 29.558 1.00 30.69 248 THR A CA 1
ATOM 1991 C C . THR A 1 248 ? -14.101 -11.670 28.131 1.00 30.69 248 THR A C 1
ATOM 1993 O O . THR A 1 248 ? -15.146 -12.201 27.757 1.00 30.69 248 THR A O 1
ATOM 1996 N N . VAL A 1 249 ? -13.033 -11.554 27.342 1.00 34.88 249 VAL A N 1
ATOM 1997 C CA . VAL A 1 249 ? -12.934 -12.111 25.983 1.00 34.88 249 VAL A CA 1
ATOM 1998 C C . VAL A 1 249 ? -12.783 -13.636 26.080 1.00 34.88 249 VAL A C 1
ATOM 2000 O O . VAL A 1 249 ? -11.892 -14.114 26.779 1.00 34.88 249 VAL A O 1
ATOM 2003 N N . LEU A 1 250 ? -13.656 -14.397 25.412 1.00 33.88 250 LEU A N 1
ATOM 2004 C CA . LEU A 1 250 ? -13.581 -15.862 25.294 1.00 33.88 250 LEU A CA 1
ATOM 2005 C C . LEU A 1 250 ? -13.093 -16.260 23.887 1.00 33.88 250 LEU A C 1
ATOM 2007 O O . LEU A 1 250 ? -13.485 -15.650 22.894 1.00 33.88 250 LEU A O 1
ATOM 2011 N N . ASN A 1 251 ? -12.219 -17.272 23.840 1.00 32.66 251 ASN A N 1
ATOM 2012 C CA . ASN A 1 251 ? -11.450 -17.753 22.683 1.00 32.66 251 ASN A CA 1
ATOM 2013 C C . ASN A 1 251 ? -12.285 -18.270 21.492 1.00 32.66 251 ASN A C 1
ATOM 2015 O O . ASN A 1 251 ? -13.379 -18.809 21.642 1.00 32.66 251 ASN A O 1
ATOM 2019 N N . ALA A 1 252 ? -11.686 -18.174 20.300 1.00 37.31 252 ALA A N 1
ATOM 2020 C CA . ALA A 1 252 ? -12.252 -18.447 18.975 1.00 37.31 252 ALA A CA 1
ATOM 2021 C C . ALA A 1 252 ? -12.330 -19.941 18.564 1.00 37.31 252 ALA A C 1
ATOM 2023 O O . ALA A 1 252 ? -12.053 -20.290 17.420 1.00 37.31 252 ALA A O 1
ATOM 2024 N N . SER A 1 253 ? -12.744 -20.830 19.468 1.00 30.27 253 SER A N 1
ATOM 2025 C CA . SER A 1 253 ? -13.085 -22.233 19.132 1.00 30.27 253 SER A CA 1
ATOM 2026 C C . SER A 1 253 ? -14.495 -22.603 19.590 1.00 30.27 253 SER A C 1
ATOM 2028 O O . SER A 1 253 ? -14.780 -23.750 19.916 1.00 30.27 253 SER A O 1
ATOM 2030 N N . ILE A 1 254 ? -15.372 -21.604 19.655 1.00 43.25 254 ILE A N 1
ATOM 2031 C CA . ILE A 1 254 ? -16.764 -21.767 20.054 1.00 43.25 254 ILE A CA 1
ATOM 2032 C C . ILE A 1 254 ? -17.603 -21.794 18.777 1.00 43.25 254 ILE A C 1
ATOM 2034 O O . ILE A 1 254 ? -17.592 -20.836 18.003 1.00 43.25 254 ILE A O 1
ATOM 2038 N N . GLU A 1 255 ? -18.326 -22.889 18.557 1.00 27.92 255 GLU A N 1
ATOM 2039 C CA . GLU A 1 255 ? -19.468 -22.895 17.647 1.00 27.92 255 GLU A CA 1
ATOM 2040 C C . GLU A 1 255 ? -20.524 -21.948 18.220 1.00 27.92 255 GLU A C 1
ATOM 2042 O O . GLU A 1 255 ? -21.097 -22.183 19.287 1.00 27.92 255 GLU A O 1
ATOM 2047 N N . TRP A 1 256 ? -20.737 -20.824 17.541 1.00 39.22 256 TRP A N 1
ATOM 2048 C CA . TRP A 1 256 ? -21.728 -19.842 17.948 1.00 39.22 256 TRP A CA 1
ATOM 2049 C C . TRP A 1 256 ? -23.080 -20.229 17.366 1.00 39.22 256 TRP A C 1
ATOM 2051 O O . TRP A 1 256 ? -23.276 -20.203 16.152 1.00 39.22 256 TRP A O 1
ATOM 2061 N N . PHE A 1 257 ? -24.029 -20.542 18.244 1.00 33.88 257 PHE A N 1
ATOM 2062 C CA . PHE A 1 257 ? -25.441 -20.546 17.889 1.00 33.88 257 PHE A CA 1
ATOM 2063 C C . PHE A 1 257 ? -25.829 -19.126 17.451 1.00 33.88 257 PHE A C 1
ATOM 2065 O O . PHE A 1 257 ? -25.830 -18.195 18.261 1.00 33.88 257 PHE A O 1
ATOM 2072 N N . VAL A 1 258 ? -26.100 -18.944 16.157 1.00 31.91 258 VAL A N 1
ATOM 2073 C CA . VAL A 1 258 ? -26.634 -17.691 15.622 1.00 31.91 258 VAL A CA 1
ATOM 2074 C C . VAL A 1 258 ? -28.140 -17.726 15.816 1.00 31.91 258 VAL A C 1
ATOM 2076 O O . VAL A 1 258 ? -28.840 -18.511 15.183 1.00 31.91 258 VAL A O 1
ATOM 2079 N N . ASP A 1 259 ? -28.618 -16.864 16.705 1.00 32.62 259 ASP A N 1
ATOM 2080 C CA . ASP A 1 259 ? -30.038 -16.609 16.887 1.00 32.62 259 ASP A CA 1
ATOM 2081 C C . ASP A 1 259 ? -30.542 -15.877 15.632 1.00 32.62 259 ASP A C 1
ATOM 2083 O O . ASP A 1 259 ? -30.372 -14.661 15.493 1.00 32.62 259 ASP A O 1
ATOM 2087 N N . GLU A 1 260 ? -31.083 -16.622 14.662 1.00 31.47 260 GLU A N 1
ATOM 2088 C CA . GLU A 1 260 ? -31.906 -16.062 13.590 1.00 31.47 260 GLU A CA 1
ATOM 2089 C C . GLU A 1 260 ? -33.006 -15.236 14.247 1.00 31.47 260 GLU A C 1
ATOM 2091 O O . GLU A 1 260 ? -33.960 -15.822 14.742 1.00 31.47 260 GLU A O 1
ATOM 2096 N N . VAL A 1 261 ? -32.826 -13.906 14.309 1.00 38.75 261 VAL A N 1
ATOM 2097 C CA . VAL A 1 261 ? -33.761 -12.889 14.828 1.00 38.75 261 VAL A CA 1
ATOM 2098 C C . VAL A 1 261 ? -34.917 -13.529 15.597 1.00 38.75 261 VAL A C 1
ATOM 2100 O O . VAL A 1 261 ? -36.044 -13.588 15.093 1.00 38.75 261 VAL A O 1
ATOM 2103 N N . VAL A 1 262 ? -34.647 -14.069 16.795 1.00 38.53 262 VAL A N 1
ATOM 2104 C CA . VAL A 1 262 ? -35.727 -14.683 17.557 1.00 38.53 262 VAL A CA 1
ATOM 2105 C C . VAL A 1 262 ? -36.635 -13.547 17.951 1.00 38.53 262 VAL A C 1
ATOM 2107 O O . VAL A 1 262 ? -36.294 -12.643 18.721 1.00 38.53 262 VAL A O 1
ATOM 2110 N N . GLN A 1 263 ? -37.825 -13.574 17.365 1.00 41.34 263 GLN A N 1
ATOM 2111 C CA . GLN A 1 263 ? -38.961 -12.862 17.893 1.00 41.34 263 GLN A CA 1
ATOM 2112 C C . GLN A 1 263 ? -39.021 -13.237 19.374 1.00 41.34 263 GLN A C 1
ATOM 2114 O O . GLN A 1 263 ? -39.331 -14.370 19.719 1.00 41.34 263 GLN A O 1
ATOM 2119 N N . THR A 1 264 ? -38.635 -12.316 20.261 1.00 54.66 264 THR A N 1
ATOM 2120 C CA . THR A 1 264 ? -38.609 -12.584 21.699 1.00 54.66 264 THR A CA 1
ATOM 2121 C C . THR A 1 264 ? -40.018 -12.957 22.138 1.00 54.66 264 THR A C 1
ATOM 2123 O O . THR A 1 264 ? -40.903 -12.105 22.224 1.00 54.66 264 THR A O 1
ATOM 2126 N N . ASN A 1 265 ? -40.269 -14.246 22.333 1.00 70.75 265 ASN A N 1
ATOM 2127 C CA . ASN A 1 265 ? -41.594 -14.716 22.696 1.00 70.75 265 ASN A CA 1
ATOM 2128 C C . ASN A 1 265 ? -41.996 -14.129 24.065 1.00 70.75 265 ASN A C 1
ATOM 2130 O O . ASN A 1 265 ? -41.135 -13.786 24.888 1.00 70.75 265 ASN A O 1
ATOM 2134 N N . PRO A 1 266 ? -43.295 -13.932 24.324 1.00 82.69 266 PRO A N 1
ATOM 2135 C CA . PRO A 1 266 ? -43.779 -13.568 25.650 1.00 82.69 266 PRO A CA 1
ATOM 2136 C C . PRO A 1 266 ? -43.343 -14.659 26.638 1.00 82.69 266 PRO A C 1
ATOM 2138 O O . PRO A 1 266 ? -43.669 -15.831 26.468 1.00 82.69 266 PRO A O 1
ATOM 2141 N N . THR A 1 267 ? -42.543 -14.297 27.645 1.00 85.56 267 THR A N 1
ATOM 2142 C CA . THR A 1 267 ? -41.947 -15.274 28.572 1.00 85.56 267 THR A CA 1
ATOM 2143 C C . THR A 1 267 ? -42.142 -14.876 30.022 1.00 85.56 267 THR A C 1
ATOM 2145 O O . THR A 1 267 ? -41.972 -13.706 30.386 1.00 85.56 267 THR A O 1
ATOM 2148 N N . VAL A 1 268 ? -42.376 -15.883 30.855 1.00 85.62 268 VAL A N 1
ATOM 2149 C CA . VAL A 1 268 ? -42.342 -15.793 32.315 1.00 85.62 268 VAL A CA 1
ATOM 2150 C C . VAL A 1 268 ? -41.122 -16.549 32.789 1.00 85.62 268 VAL A C 1
ATOM 2152 O O . VAL A 1 268 ? -40.879 -17.661 32.333 1.00 85.62 268 VAL A O 1
ATOM 2155 N N . GLY A 1 269 ? -40.350 -16.001 33.714 1.00 85.62 269 GLY A N 1
ATOM 2156 C CA . GLY A 1 269 ? -39.303 -16.788 34.339 1.00 85.62 269 GLY A CA 1
ATOM 2157 C C . GLY A 1 269 ? -39.390 -16.841 35.846 1.00 85.62 269 GLY A C 1
ATOM 2158 O O . GLY A 1 269 ? -39.970 -15.981 36.510 1.00 85.62 269 GLY A O 1
ATOM 2159 N N . LEU A 1 270 ? -38.808 -17.914 36.362 1.00 82.88 270 LEU A N 1
ATOM 2160 C CA . LEU A 1 270 ? -38.832 -18.285 37.764 1.00 82.88 270 LEU A CA 1
ATOM 2161 C C . LEU A 1 270 ? -37.399 -18.319 38.285 1.00 82.88 270 LEU A C 1
ATOM 2163 O O . LEU A 1 270 ? -36.513 -18.905 37.665 1.00 82.88 270 LEU A O 1
ATOM 2167 N N . ASN A 1 271 ? -37.160 -17.671 39.421 1.00 81.06 271 ASN A N 1
ATOM 2168 C CA . ASN A 1 271 ? -35.876 -17.706 40.111 1.00 81.06 271 ASN A CA 1
ATOM 2169 C C . ASN A 1 271 ? -36.068 -17.790 41.634 1.00 81.06 271 ASN A C 1
ATOM 2171 O O . ASN A 1 271 ? -37.188 -17.844 42.144 1.00 81.06 271 ASN A O 1
ATOM 2175 N N . SER A 1 272 ? -34.961 -17.778 42.377 1.00 72.25 272 SER A N 1
ATOM 2176 C CA . SER A 1 272 ? -34.966 -17.836 43.845 1.00 72.25 272 SER A CA 1
ATOM 2177 C C . SER A 1 272 ? -35.650 -16.642 44.525 1.00 72.25 272 SER A C 1
ATOM 2179 O O . SER A 1 272 ? -36.009 -16.740 45.695 1.00 72.25 272 SER A O 1
ATOM 2181 N N . GLN A 1 273 ? -35.847 -15.525 43.818 1.00 71.69 273 GLN A N 1
ATOM 2182 C CA . GLN A 1 273 ? -36.471 -14.307 44.344 1.00 71.69 273 GLN A CA 1
ATOM 2183 C C . GLN A 1 273 ? -37.964 -14.191 44.004 1.00 71.69 273 GLN A C 1
ATOM 2185 O O . GLN A 1 273 ? -38.669 -13.402 44.641 1.00 71.69 273 GLN A O 1
ATOM 2190 N N . GLY A 1 274 ? -38.456 -14.959 43.029 1.00 80.75 274 GLY A N 1
ATOM 2191 C CA . GLY A 1 274 ? -39.856 -14.963 42.622 1.00 80.75 274 GLY A CA 1
ATOM 2192 C C . GLY A 1 274 ? -40.042 -15.163 41.121 1.00 80.75 274 GLY A C 1
ATOM 2193 O O . GLY A 1 274 ? -39.297 -15.893 40.469 1.00 80.75 274 GLY A O 1
ATOM 2194 N N . MET A 1 275 ? -41.073 -14.511 40.588 1.00 84.44 275 MET A N 1
ATOM 2195 C CA . MET A 1 275 ? -41.523 -14.651 39.204 1.00 84.44 275 MET A CA 1
ATOM 2196 C C . MET A 1 275 ? -41.377 -13.326 38.458 1.00 84.44 275 MET A C 1
ATOM 2198 O O . MET A 1 275 ? -41.689 -12.269 39.012 1.00 84.44 275 MET A O 1
ATOM 2202 N N . TYR A 1 276 ? -40.898 -13.376 37.219 1.00 88.44 276 TYR A N 1
ATOM 2203 C CA . TYR A 1 276 ? -40.665 -12.209 36.372 1.00 88.44 276 TYR A CA 1
ATOM 2204 C C . TYR A 1 276 ? -41.316 -12.370 35.001 1.00 88.44 276 TYR A C 1
ATOM 2206 O O . TYR A 1 276 ? -41.360 -13.463 34.447 1.00 88.44 276 TYR A O 1
ATOM 2214 N N . PHE A 1 277 ? -41.787 -11.260 34.450 1.00 87.00 277 PHE A N 1
ATOM 2215 C CA . PHE A 1 277 ? -42.460 -11.166 33.163 1.00 87.00 277 PHE A CA 1
ATOM 2216 C C . PHE A 1 277 ? -41.682 -10.204 32.275 1.00 87.00 277 PHE A C 1
ATOM 2218 O O . PHE A 1 277 ? -41.414 -9.072 32.686 1.00 87.00 277 PHE A O 1
ATOM 2225 N N . ASN A 1 278 ? -41.327 -10.634 31.064 1.00 85.81 278 ASN A N 1
ATOM 2226 C CA . ASN A 1 278 ? -40.718 -9.730 30.088 1.00 85.81 278 ASN A CA 1
ATOM 2227 C C . ASN A 1 278 ? -41.744 -8.707 29.561 1.00 85.81 278 ASN A C 1
ATOM 2229 O O . ASN A 1 278 ? -42.952 -8.879 29.724 1.00 85.81 278 ASN A O 1
ATOM 2233 N N . GLN A 1 279 ? -41.270 -7.648 28.899 1.00 81.88 279 GLN A N 1
ATOM 2234 C CA . GLN A 1 279 ? -42.128 -6.577 28.372 1.00 81.88 279 GLN A CA 1
ATOM 2235 C C . GLN A 1 279 ? -43.286 -7.098 27.500 1.00 81.88 279 GLN A C 1
ATOM 2237 O O . GLN A 1 279 ? -44.407 -6.601 27.591 1.00 81.88 279 GLN A O 1
ATOM 2242 N N . ARG A 1 280 ? -43.043 -8.123 26.672 1.00 82.19 280 ARG A N 1
ATOM 2243 C CA . ARG A 1 280 ? -44.067 -8.706 25.790 1.00 82.19 280 ARG A CA 1
ATOM 2244 C C . ARG A 1 280 ? -45.115 -9.522 26.545 1.00 82.19 280 ARG A C 1
ATOM 2246 O O . ARG A 1 280 ? -46.290 -9.385 26.232 1.00 82.19 280 ARG A O 1
ATOM 2253 N N . ALA A 1 281 ? -44.730 -10.285 27.569 1.00 83.62 281 ALA A N 1
ATOM 2254 C CA . ALA A 1 281 ? -45.679 -10.955 28.459 1.00 83.62 281 ALA A CA 1
ATOM 2255 C C . ALA A 1 281 ? -46.551 -9.939 29.212 1.00 83.62 281 ALA A C 1
ATOM 2257 O O . ALA A 1 281 ? -47.751 -10.143 29.354 1.00 83.62 281 ALA A O 1
ATOM 2258 N N . VAL A 1 282 ? -45.972 -8.814 29.644 1.00 85.62 282 VAL A N 1
ATOM 2259 C CA . VAL A 1 282 ? -46.723 -7.714 30.276 1.00 85.62 282 VAL A CA 1
ATOM 2260 C C . VAL A 1 282 ? -47.724 -7.094 29.299 1.00 85.62 282 VAL A C 1
ATOM 2262 O O . VAL A 1 282 ? -48.883 -6.899 29.660 1.00 85.62 282 VAL A O 1
ATOM 2265 N N . HIS A 1 283 ? -47.304 -6.835 28.056 1.00 84.88 283 HIS A N 1
ATOM 2266 C CA . HIS A 1 283 ? -48.184 -6.318 27.006 1.00 84.88 283 HIS A CA 1
ATOM 2267 C C . HIS A 1 283 ? -49.314 -7.300 26.669 1.00 84.88 283 HIS A C 1
ATOM 2269 O O . HIS A 1 283 ? -50.462 -6.887 26.545 1.00 84.88 283 HIS A O 1
ATOM 2275 N N . GLN A 1 284 ? -49.010 -8.597 26.568 1.00 84.50 284 GLN A N 1
ATOM 2276 C CA . GLN A 1 284 ? -49.998 -9.635 26.277 1.00 84.50 284 GLN A CA 1
ATOM 2277 C C . GLN A 1 284 ? -51.008 -9.813 27.413 1.00 84.50 284 GLN A C 1
ATOM 2279 O O . GLN A 1 284 ? -52.192 -9.943 27.140 1.00 84.50 284 GLN A O 1
ATOM 2284 N N . MET A 1 285 ? -50.567 -9.769 28.674 1.00 82.56 285 MET A N 1
ATOM 2285 C CA . MET A 1 285 ? -51.465 -9.838 29.832 1.00 82.56 285 MET A CA 1
ATOM 2286 C C . MET A 1 285 ? -52.227 -8.532 30.100 1.00 82.56 285 MET A C 1
ATOM 2288 O O . MET A 1 285 ? -53.130 -8.521 30.936 1.00 82.56 285 MET A O 1
ATOM 2292 N N . GLY A 1 286 ? -51.839 -7.421 29.463 1.00 83.56 286 GLY A N 1
ATOM 2293 C CA . GLY A 1 286 ? -52.440 -6.103 29.680 1.00 83.56 286 GLY A CA 1
ATOM 2294 C C . GLY A 1 286 ? -52.263 -5.554 31.102 1.00 83.56 286 GLY A C 1
ATOM 2295 O O . GLY A 1 286 ? -53.049 -4.712 31.537 1.00 83.56 286 GLY A O 1
ATOM 2296 N N . CYS A 1 287 ? -51.263 -6.029 31.851 1.00 83.00 287 CYS A N 1
ATOM 2297 C CA . CYS A 1 287 ? -51.104 -5.708 33.267 1.00 83.00 287 CYS A CA 1
ATOM 2298 C C . CYS A 1 287 ? -50.146 -4.530 33.517 1.00 83.00 287 CYS A C 1
ATOM 2300 O O . CYS A 1 287 ? -49.246 -4.234 32.731 1.00 83.00 287 CYS A O 1
ATOM 2302 N N . LYS A 1 288 ? -50.339 -3.828 34.638 1.00 85.19 288 LYS A N 1
ATOM 2303 C CA . LYS A 1 288 ? -49.533 -2.670 35.057 1.00 85.19 288 LYS A CA 1
ATOM 2304 C C . LYS A 1 288 ? -48.932 -2.885 36.442 1.00 85.19 288 LYS A C 1
ATOM 2306 O O . LYS A 1 288 ? -49.453 -3.634 37.271 1.00 85.19 288 LYS A O 1
ATOM 2311 N N . ALA A 1 289 ? -47.834 -2.182 36.721 1.00 84.31 289 ALA A N 1
ATOM 2312 C CA . ALA A 1 289 ? -47.255 -2.154 38.059 1.00 84.31 289 ALA A CA 1
ATOM 2313 C C . ALA A 1 289 ? -48.310 -1.699 39.084 1.00 84.31 289 ALA A C 1
ATOM 2315 O O . ALA A 1 289 ? -49.000 -0.705 38.877 1.00 84.31 289 ALA A O 1
ATOM 2316 N N . GLY A 1 290 ? -48.425 -2.429 40.194 1.00 81.31 290 GLY A N 1
ATOM 2317 C CA . GLY A 1 290 ? -49.410 -2.167 41.241 1.00 81.31 290 GLY A CA 1
ATOM 2318 C C . GLY A 1 290 ? -50.637 -3.079 41.220 1.00 81.31 290 GLY A C 1
ATOM 2319 O O . GLY A 1 290 ? -51.234 -3.236 42.283 1.00 81.31 290 GLY A O 1
ATOM 2320 N N . GLN A 1 291 ? -50.959 -3.719 40.090 1.00 85.50 291 GLN A N 1
ATOM 2321 C CA . GLN A 1 291 ? -52.034 -4.715 40.001 1.00 85.50 291 GLN A CA 1
ATOM 2322 C C . GLN A 1 291 ? -51.637 -6.045 40.655 1.00 85.50 291 GLN A C 1
ATOM 2324 O O . GLN A 1 291 ? -50.449 -6.335 40.844 1.00 85.50 291 GLN A O 1
ATOM 2329 N N . CYS A 1 292 ? -52.638 -6.848 41.009 1.00 84.12 292 CYS A N 1
ATOM 2330 C CA . CYS A 1 292 ? -52.453 -8.160 41.609 1.00 84.12 292 CYS A CA 1
ATOM 2331 C C . CYS A 1 292 ? -52.620 -9.273 40.568 1.00 84.12 292 CYS A C 1
ATOM 2333 O O . CYS A 1 292 ? -53.365 -9.161 39.596 1.00 84.12 292 CYS A O 1
ATOM 2335 N N . VAL A 1 293 ? -51.882 -10.359 40.779 1.00 86.19 293 VAL A N 1
ATOM 2336 C CA . VAL A 1 293 ? -51.953 -11.569 39.961 1.00 86.19 293 VAL A CA 1
ATOM 2337 C C . VAL A 1 293 ? -52.095 -12.778 40.871 1.00 86.19 293 VAL A C 1
ATOM 2339 O O . VAL A 1 293 ? -51.431 -12.882 41.905 1.00 86.19 293 VAL A O 1
ATOM 2342 N N . GLN A 1 294 ? -52.959 -13.700 40.483 1.00 85.25 294 GLN A N 1
ATOM 2343 C CA . GLN A 1 294 ? -53.152 -14.992 41.120 1.00 85.25 294 GLN A CA 1
ATOM 2344 C C . GLN A 1 294 ? -52.368 -16.051 40.354 1.00 85.25 294 GLN A C 1
ATOM 2346 O O . GLN A 1 294 ? -52.291 -16.015 39.127 1.00 85.25 294 GLN A O 1
ATOM 2351 N N . ILE A 1 295 ? -51.755 -16.969 41.100 1.00 86.12 295 ILE A N 1
ATOM 2352 C CA . ILE A 1 295 ? -50.990 -18.082 40.544 1.00 86.12 295 ILE A CA 1
ATOM 2353 C C . ILE A 1 295 ? -51.632 -19.372 41.044 1.00 86.12 295 ILE A C 1
ATOM 2355 O O . ILE A 1 295 ? -51.632 -19.634 42.248 1.00 86.12 295 ILE A O 1
ATOM 2359 N N . GLY A 1 296 ? -52.177 -20.154 40.119 1.00 84.31 296 GLY A N 1
ATOM 2360 C CA . GLY A 1 296 ? -52.705 -21.496 40.350 1.00 84.31 296 GLY A CA 1
ATOM 2361 C C . GLY A 1 296 ? -51.759 -22.558 39.795 1.00 84.31 296 GLY A C 1
ATOM 2362 O O . GLY A 1 296 ? -51.036 -22.304 38.838 1.00 84.31 296 GLY A O 1
ATOM 2363 N N . TYR A 1 297 ? -51.752 -23.747 40.394 1.00 84.88 297 TYR A N 1
ATOM 2364 C CA . TYR A 1 297 ? -51.070 -24.927 39.855 1.00 84.88 297 TYR A CA 1
ATOM 2365 C C . TYR A 1 297 ? -52.131 -25.950 39.465 1.00 84.88 297 TYR A C 1
ATOM 2367 O O . TYR A 1 297 ? -52.900 -26.371 40.331 1.00 84.88 297 TYR A O 1
ATOM 2375 N N . ASP A 1 298 ? -52.159 -26.331 38.193 1.00 82.81 298 ASP A N 1
ATOM 2376 C CA . ASP A 1 298 ? -53.027 -27.380 37.669 1.00 82.81 298 ASP A CA 1
ATOM 2377 C C . ASP A 1 298 ? -52.261 -28.719 37.652 1.00 82.81 298 ASP A C 1
ATOM 2379 O O . ASP A 1 298 ? -51.263 -28.838 36.929 1.00 82.81 298 ASP A O 1
ATOM 2383 N N . PRO A 1 299 ? -52.677 -29.707 38.469 1.00 71.56 299 PRO A N 1
ATOM 2384 C CA . PRO A 1 299 ? -52.021 -31.006 38.553 1.00 71.56 299 PRO A CA 1
ATOM 2385 C C . PRO A 1 299 ? -52.280 -31.923 37.349 1.00 71.56 299 PRO A C 1
ATOM 2387 O O . PRO A 1 299 ? -51.472 -32.825 37.140 1.00 71.56 299 PRO A O 1
ATOM 2390 N N . GLU A 1 300 ? -53.353 -31.724 36.575 1.00 72.62 300 GLU A N 1
ATOM 2391 C CA . GLU A 1 300 ? -53.689 -32.592 35.433 1.00 72.62 300 GLU A CA 1
ATOM 2392 C C . GLU A 1 300 ? -52.934 -32.183 34.159 1.00 72.62 300 GLU A C 1
ATOM 2394 O O . GLU A 1 300 ? -52.491 -33.031 33.383 1.00 72.62 300 GLU A O 1
ATOM 2399 N N . GLY A 1 301 ? -52.744 -30.875 33.962 1.00 70.31 301 GLY A N 1
ATOM 2400 C CA . GLY A 1 301 ? -52.117 -30.285 32.774 1.00 70.31 301 GLY A CA 1
ATOM 2401 C C . GLY A 1 301 ? -50.646 -29.869 32.920 1.00 70.31 301 GLY A C 1
ATOM 2402 O O . GLY A 1 301 ? -50.194 -29.061 32.116 1.00 70.31 301 GLY A O 1
ATOM 2403 N N . PRO A 1 302 ? -49.894 -30.423 33.890 1.00 80.44 302 PRO A N 1
ATOM 2404 C CA . PRO A 1 302 ? -48.777 -29.772 34.608 1.00 80.44 302 PRO A CA 1
ATOM 2405 C C . PRO A 1 302 ? -48.516 -28.321 34.186 1.00 80.44 302 PRO A C 1
ATOM 2407 O O . PRO A 1 302 ? -47.548 -28.020 33.497 1.00 80.44 302 PRO A O 1
ATOM 2410 N N . ARG A 1 303 ? -49.396 -27.399 34.583 1.00 85.62 303 ARG A N 1
ATOM 2411 C CA . ARG A 1 303 ? -49.313 -25.989 34.170 1.00 85.62 303 ARG A CA 1
ATOM 2412 C C . ARG A 1 303 ? -49.483 -25.050 35.352 1.00 85.62 303 ARG A C 1
ATOM 2414 O O . ARG A 1 303 ? -50.228 -25.339 36.289 1.00 85.62 303 ARG A O 1
ATOM 2421 N N . LEU A 1 304 ? -48.798 -23.909 35.314 1.00 85.69 304 LEU A N 1
ATOM 2422 C CA . LEU A 1 304 ? -49.106 -22.799 36.217 1.00 85.69 304 LEU A CA 1
ATOM 2423 C C . LEU A 1 304 ? -50.028 -21.828 35.503 1.00 85.69 304 LEU A C 1
ATOM 2425 O O . LEU A 1 304 ? -49.674 -21.294 34.457 1.00 85.69 304 LEU A O 1
ATOM 2429 N N . ILE A 1 305 ? -51.185 -21.587 36.102 1.00 86.44 305 ILE A N 1
ATOM 2430 C CA . ILE A 1 305 ? -52.189 -20.648 35.617 1.00 86.44 305 ILE A CA 1
ATOM 2431 C C . ILE A 1 305 ? -51.926 -19.294 36.270 1.00 86.44 305 ILE A C 1
ATOM 2433 O O . ILE A 1 305 ? -51.686 -19.200 37.474 1.00 86.44 305 ILE A O 1
ATOM 2437 N N . ILE A 1 306 ? -51.963 -18.245 35.464 1.00 87.75 306 ILE A N 1
ATOM 2438 C CA . ILE A 1 306 ? -51.672 -16.867 35.825 1.00 87.75 306 ILE A CA 1
ATOM 2439 C C . ILE A 1 306 ? -52.901 -16.038 35.461 1.00 87.75 306 ILE A C 1
ATOM 2441 O O . ILE A 1 306 ? -53.249 -15.892 34.289 1.00 87.75 306 ILE A O 1
ATOM 2445 N N . GLN A 1 307 ? -53.553 -15.480 36.475 1.00 83.19 307 GLN A N 1
ATOM 2446 C CA . GLN A 1 307 ? -54.764 -14.685 36.302 1.00 83.19 307 GLN A CA 1
ATOM 2447 C C . GLN A 1 307 ? -54.575 -13.296 36.900 1.00 83.19 307 GLN A C 1
ATOM 2449 O O . GLN A 1 307 ? -54.172 -13.153 38.053 1.00 83.19 307 GLN A O 1
ATOM 2454 N N . VAL A 1 308 ? -54.868 -12.257 36.121 1.00 83.31 308 VAL A N 1
ATOM 2455 C CA . VAL A 1 308 ? -54.906 -10.880 36.627 1.00 83.31 308 VAL A CA 1
ATOM 2456 C C . VAL A 1 308 ? -56.216 -10.694 37.391 1.00 83.31 308 VAL A C 1
ATOM 2458 O O . VAL A 1 308 ? -57.278 -11.045 36.884 1.00 83.31 308 VAL A O 1
ATOM 2461 N N . GLY A 1 309 ? -56.148 -10.164 38.609 1.00 78.62 309 GLY A N 1
ATOM 2462 C CA . GLY A 1 309 ? -57.328 -9.943 39.443 1.00 78.62 309 GLY A CA 1
ATOM 2463 C C . GLY A 1 309 ? -57.057 -8.941 40.558 1.00 78.62 309 GLY A C 1
ATOM 2464 O O . GLY A 1 309 ? -55.921 -8.520 40.766 1.00 78.62 309 GLY A O 1
ATOM 2465 N N . ASP A 1 310 ? -58.094 -8.564 41.301 1.00 74.75 310 ASP A N 1
ATOM 2466 C CA . ASP A 1 310 ? -57.981 -7.502 42.312 1.00 74.75 310 ASP A CA 1
ATOM 2467 C C . ASP A 1 310 ? -57.244 -7.957 43.585 1.00 74.75 310 ASP A C 1
ATOM 2469 O O . ASP A 1 310 ? -56.641 -7.150 44.294 1.00 74.75 310 ASP A O 1
ATOM 2473 N N . ASN A 1 311 ? -57.194 -9.271 43.826 1.00 74.56 311 ASN A N 1
ATOM 2474 C CA . ASN A 1 311 ? -56.553 -9.887 44.988 1.00 74.56 311 ASN A CA 1
ATOM 2475 C C . ASN A 1 311 ? -55.443 -10.853 44.559 1.00 74.56 311 ASN A C 1
ATOM 2477 O O . ASN A 1 311 ? -55.620 -11.615 43.612 1.00 74.56 311 ASN A O 1
ATOM 2481 N N . GLY A 1 312 ? -54.314 -10.875 45.275 1.00 82.38 312 GLY A N 1
ATOM 2482 C CA . GLY A 1 312 ? -53.218 -11.811 45.007 1.00 82.38 312 GLY A CA 1
ATOM 2483 C C . GLY A 1 312 ? -51.829 -11.209 45.205 1.00 82.38 312 GLY A C 1
ATOM 2484 O O . GLY A 1 312 ? -51.574 -10.440 46.131 1.00 82.38 312 GLY A O 1
ATOM 2485 N N . LEU A 1 313 ? -50.897 -11.599 44.341 1.00 85.50 313 LEU A N 1
ATOM 2486 C CA . LEU A 1 313 ? -49.500 -11.191 44.382 1.00 85.50 313 LEU A CA 1
ATOM 2487 C C . LEU A 1 313 ? -49.300 -9.889 43.603 1.00 85.50 313 LEU A C 1
ATOM 2489 O O . LEU A 1 313 ? -49.547 -9.827 42.403 1.00 85.50 313 LEU A O 1
ATOM 2493 N N . LYS A 1 314 ? -48.821 -8.847 44.287 1.00 87.25 314 LYS A N 1
ATOM 2494 C CA . LYS A 1 314 ? -48.652 -7.513 43.700 1.00 87.25 314 LYS A CA 1
ATOM 2495 C C . LYS A 1 314 ? -47.480 -7.454 42.714 1.00 87.25 314 LYS A C 1
ATOM 2497 O O . LYS A 1 314 ? -46.341 -7.760 43.082 1.00 87.25 314 LYS A O 1
ATOM 2502 N N . LEU A 1 315 ? -47.747 -6.971 41.502 1.00 87.44 315 LEU A N 1
ATOM 2503 C CA . LEU A 1 315 ? -46.748 -6.715 40.467 1.00 87.44 315 LEU A CA 1
ATOM 2504 C C . LEU A 1 315 ? -45.948 -5.444 40.772 1.00 87.44 315 LEU A C 1
ATOM 2506 O O . LEU A 1 315 ? -46.505 -4.394 41.104 1.00 87.44 315 LEU A O 1
ATOM 2510 N N . ARG A 1 316 ? -44.625 -5.517 40.621 1.00 86.75 316 ARG A N 1
ATOM 2511 C CA . ARG A 1 316 ? -43.697 -4.387 40.767 1.00 86.75 316 ARG A CA 1
ATOM 2512 C C . ARG A 1 316 ? -42.885 -4.198 39.492 1.00 86.75 316 ARG A C 1
ATOM 2514 O O . ARG A 1 316 ? -42.498 -5.180 38.868 1.00 86.75 316 ARG A O 1
ATOM 2521 N N . ALA A 1 317 ? -42.574 -2.950 39.156 1.00 83.81 317 ALA A N 1
ATOM 2522 C CA . ALA A 1 317 ? -41.685 -2.633 38.043 1.00 83.81 317 ALA A CA 1
ATOM 2523 C C . ALA A 1 317 ? -40.269 -3.194 38.270 1.00 83.81 317 ALA A C 1
ATOM 2525 O O . ALA A 1 317 ? -39.768 -3.254 39.406 1.00 83.81 317 ALA A O 1
ATOM 2526 N N . GLN A 1 318 ? -39.629 -3.615 37.183 1.00 77.06 318 GLN A N 1
ATOM 2527 C CA . GLN A 1 318 ? -38.223 -3.993 37.174 1.00 77.06 318 GLN A CA 1
ATOM 2528 C C . GLN A 1 318 ? -37.337 -2.742 37.019 1.00 77.06 318 GLN A C 1
ATOM 2530 O O . GLN A 1 318 ? -37.716 -1.774 36.372 1.00 77.06 318 GLN A O 1
ATOM 2535 N N . LYS A 1 319 ? -36.162 -2.722 37.669 1.00 60.03 319 LYS A N 1
ATOM 2536 C CA . LYS A 1 319 ? -35.272 -1.540 37.695 1.00 60.03 319 LYS A CA 1
ATOM 2537 C C . LYS A 1 319 ? -34.538 -1.281 36.369 1.00 60.03 319 LYS A C 1
ATOM 2539 O O . LYS A 1 319 ? -34.023 -0.187 36.186 1.00 60.03 319 LYS A O 1
ATOM 2544 N N . SER A 1 320 ? -34.443 -2.285 35.499 1.00 53.81 320 SER A N 1
ATOM 2545 C CA . SER A 1 320 ? -33.563 -2.291 34.321 1.00 53.81 320 SER A CA 1
ATOM 2546 C C . SER A 1 320 ? -34.277 -2.625 33.011 1.00 53.81 320 SER A C 1
ATOM 2548 O O . SER A 1 320 ? -33.654 -2.577 31.961 1.00 53.81 320 SER A O 1
ATOM 2550 N N . ASP A 1 321 ? -35.551 -3.010 33.071 1.00 60.91 321 ASP A N 1
ATOM 2551 C CA . ASP A 1 321 ? -36.330 -3.454 31.919 1.00 60.91 321 ASP A CA 1
ATOM 2552 C C . ASP A 1 321 ? -37.800 -3.075 32.143 1.00 60.91 321 ASP A C 1
ATOM 2554 O O . ASP A 1 321 ? -38.251 -2.969 33.285 1.00 60.91 321 ASP A O 1
ATOM 2558 N N . SER A 1 322 ? -38.557 -2.890 31.069 1.00 69.25 322 SER A N 1
ATOM 2559 C CA . SER A 1 322 ? -39.988 -2.539 31.096 1.00 69.25 322 SER A CA 1
ATOM 2560 C C . SER A 1 322 ? -40.905 -3.718 31.481 1.00 69.25 322 SER A C 1
ATOM 2562 O O . SER A 1 322 ? -42.124 -3.658 31.329 1.00 69.25 322 SER A O 1
ATOM 2564 N N . GLY A 1 323 ? -40.315 -4.793 32.011 1.00 81.62 323 GLY A N 1
ATOM 2565 C CA . GLY A 1 323 ? -40.994 -5.949 32.581 1.00 81.62 323 GLY A CA 1
ATOM 2566 C C . GLY A 1 323 ? -41.527 -5.732 34.003 1.00 81.62 323 GLY A C 1
ATOM 2567 O O . GLY A 1 323 ? -41.220 -4.754 34.696 1.00 81.62 323 GLY A O 1
ATOM 2568 N N . LEU A 1 324 ? -42.327 -6.696 34.464 1.00 87.00 324 LEU A N 1
ATOM 2569 C CA . LEU A 1 324 ? -42.912 -6.721 35.807 1.00 87.00 324 LEU A CA 1
ATOM 2570 C C . LEU A 1 324 ? -42.417 -7.940 36.588 1.00 87.00 324 LEU A C 1
ATOM 2572 O O . LEU A 1 324 ? -42.090 -8.977 36.020 1.00 87.00 324 LEU A O 1
ATOM 2576 N N . ARG A 1 325 ? -42.377 -7.834 37.916 1.00 88.62 325 ARG A N 1
ATOM 2577 C CA . ARG A 1 325 ? -41.966 -8.925 38.808 1.00 88.62 325 ARG A CA 1
ATOM 2578 C C . ARG A 1 325 ? -42.850 -9.052 40.036 1.00 88.62 325 ARG A C 1
ATOM 2580 O O . ARG A 1 325 ? -43.397 -8.067 40.531 1.00 88.62 325 ARG A O 1
ATOM 2587 N N . ILE A 1 326 ? -42.887 -10.259 40.581 1.00 85.75 326 ILE A N 1
ATOM 2588 C CA . ILE A 1 326 ? -43.493 -10.586 41.867 1.00 85.75 326 ILE A CA 1
ATOM 2589 C C . ILE A 1 326 ? -42.376 -10.835 42.874 1.00 85.75 326 ILE A C 1
ATOM 2591 O O . ILE A 1 326 ? -41.529 -11.702 42.674 1.00 85.75 326 ILE A O 1
ATOM 2595 N N . ILE A 1 327 ? -42.399 -10.091 43.980 1.00 79.31 327 ILE A N 1
ATOM 2596 C CA . ILE A 1 327 ? -41.482 -10.291 45.106 1.00 79.31 327 ILE A CA 1
ATOM 2597 C C . ILE A 1 327 ? -42.294 -10.862 46.266 1.00 79.31 327 ILE A C 1
ATOM 2599 O O . ILE A 1 327 ? -43.019 -10.125 46.935 1.00 79.31 327 ILE A O 1
ATOM 2603 N N . ASN A 1 328 ? -42.187 -12.169 46.503 1.00 82.69 328 ASN A N 1
ATOM 2604 C CA . ASN A 1 328 ? -42.841 -12.833 47.628 1.00 82.69 328 ASN A CA 1
ATOM 2605 C C . ASN A 1 328 ? -41.945 -13.954 48.167 1.00 82.69 328 ASN A C 1
ATOM 2607 O O . ASN A 1 328 ? -41.586 -14.860 47.425 1.00 82.69 328 ASN A O 1
ATOM 2611 N N . LYS A 1 329 ? -41.626 -13.916 49.466 1.00 78.19 329 LYS A N 1
ATOM 2612 C CA . LYS A 1 329 ? -40.752 -14.908 50.114 1.00 78.19 329 LYS A CA 1
ATOM 2613 C C . LYS A 1 329 ? -41.335 -16.330 50.123 1.00 78.19 329 LYS A C 1
ATOM 2615 O O . LYS A 1 329 ? -40.573 -17.280 50.142 1.00 78.19 329 LYS A O 1
ATOM 2620 N N . ARG A 1 330 ? -42.665 -16.480 50.091 1.00 82.56 330 ARG A N 1
ATOM 2621 C CA . ARG A 1 330 ? -43.370 -17.775 50.146 1.00 82.56 330 ARG A CA 1
ATOM 2622 C C . ARG A 1 330 ? -43.571 -18.421 48.772 1.00 82.56 330 ARG A C 1
ATOM 2624 O O . ARG A 1 330 ? -43.798 -19.624 48.699 1.00 82.56 330 ARG A O 1
ATOM 2631 N N . LEU A 1 331 ? -43.508 -17.639 47.690 1.00 83.12 331 LEU A N 1
ATOM 2632 C CA . LEU A 1 331 ? -43.764 -18.131 46.331 1.00 83.12 331 LEU A CA 1
ATOM 2633 C C . LEU A 1 331 ? -42.695 -19.141 45.856 1.00 83.12 331 LEU A C 1
ATOM 2635 O O . LEU A 1 331 ? -43.088 -20.211 45.397 1.00 83.12 331 LEU A O 1
ATOM 2639 N N . PRO A 1 332 ? -41.376 -18.891 46.009 1.00 81.19 332 PRO A N 1
ATOM 2640 C CA . PRO A 1 332 ? -40.349 -19.870 45.641 1.00 81.19 332 PRO A CA 1
ATOM 2641 C C . PRO A 1 332 ? -40.468 -21.194 46.408 1.00 81.19 332 PRO A C 1
ATOM 2643 O O . PRO A 1 332 ? -40.304 -22.262 45.822 1.00 81.19 332 PRO A O 1
ATOM 2646 N N . ASP A 1 333 ? -40.799 -21.143 47.703 1.00 82.56 333 ASP A N 1
ATOM 2647 C CA . ASP A 1 333 ? -41.016 -22.344 48.521 1.00 82.56 333 ASP A CA 1
ATOM 2648 C C . ASP A 1 333 ? -42.226 -23.151 48.049 1.00 82.56 333 ASP A C 1
ATOM 2650 O O . ASP A 1 333 ? -42.171 -24.380 47.977 1.00 82.56 333 ASP A O 1
ATOM 2654 N N . TRP A 1 334 ?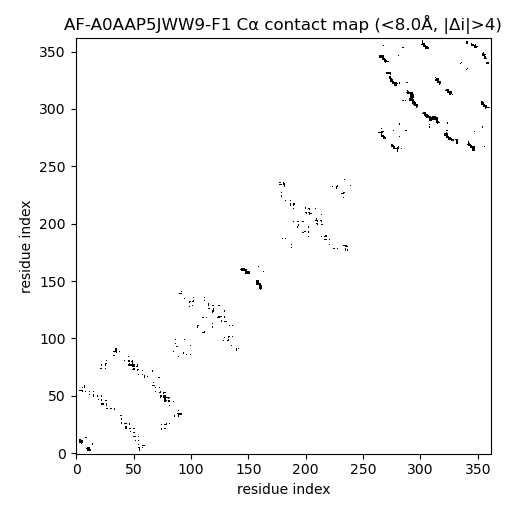 -43.314 -22.466 47.696 1.00 85.94 334 TRP A N 1
ATOM 2655 C CA . TRP A 1 334 ? -44.511 -23.100 47.156 1.00 85.94 334 TRP A CA 1
ATOM 2656 C C . TRP A 1 334 ? -44.243 -23.768 45.798 1.00 85.94 334 TRP A C 1
ATOM 2658 O O . TRP A 1 334 ? -44.612 -24.926 45.614 1.00 85.94 334 TRP A O 1
ATOM 2668 N N . LEU A 1 335 ? -43.516 -23.100 44.894 1.00 84.69 335 LEU A N 1
ATOM 2669 C CA . LEU A 1 335 ? -43.106 -23.655 43.596 1.00 84.69 335 LEU A CA 1
ATOM 2670 C C . LEU A 1 335 ? -42.185 -24.877 43.746 1.00 84.69 335 LEU A C 1
ATOM 2672 O O . LEU A 1 335 ? -42.369 -25.876 43.050 1.00 84.69 335 LEU A O 1
ATOM 2676 N N . ARG A 1 336 ? -41.250 -24.847 44.709 1.00 82.81 336 ARG A N 1
ATOM 2677 C CA . ARG A 1 336 ? -40.390 -26.000 45.034 1.00 82.81 336 ARG A CA 1
ATOM 2678 C C . ARG A 1 336 ? -41.190 -27.218 45.486 1.00 82.81 336 ARG A C 1
ATOM 2680 O O . ARG A 1 336 ? -40.922 -28.321 45.020 1.00 82.81 336 ARG A O 1
ATOM 2687 N N . ARG A 1 337 ? -42.204 -27.034 46.340 1.00 84.25 337 ARG A N 1
ATOM 2688 C CA . ARG A 1 337 ? -43.096 -28.131 46.775 1.00 84.25 337 ARG A CA 1
ATOM 2689 C C . ARG A 1 337 ? -43.876 -28.755 45.617 1.00 84.25 337 ARG A C 1
ATOM 2691 O O . ARG A 1 337 ? -44.244 -29.921 45.698 1.00 84.25 337 ARG A O 1
ATOM 2698 N N . LYS A 1 338 ? -44.119 -27.993 44.549 1.00 82.81 338 LYS A N 1
ATOM 2699 C CA . LYS A 1 338 ? -44.766 -28.454 43.311 1.00 82.81 338 LYS A CA 1
ATOM 2700 C C . LYS A 1 338 ? -43.775 -28.977 42.263 1.00 82.81 338 LYS A C 1
ATOM 2702 O O . LYS A 1 338 ? -44.182 -29.238 41.140 1.00 82.81 338 LYS A O 1
ATOM 2707 N N . LYS A 1 339 ? -42.494 -29.145 42.625 1.00 81.12 339 LYS A N 1
ATOM 2708 C CA . LYS A 1 339 ? -41.410 -29.616 41.742 1.00 81.12 339 LYS A CA 1
ATOM 2709 C C . LYS A 1 339 ? -41.255 -28.780 40.459 1.00 81.12 339 LYS A C 1
ATOM 2711 O O . LYS A 1 339 ? -40.866 -29.302 39.420 1.00 81.12 339 LYS A O 1
ATOM 2716 N N . VAL A 1 340 ? -41.545 -27.481 40.520 1.00 82.06 340 VAL A N 1
ATOM 2717 C CA . VAL A 1 340 ? -41.381 -26.575 39.373 1.00 82.06 340 VAL A CA 1
ATOM 2718 C C . VAL A 1 340 ? -39.904 -26.218 39.200 1.00 82.06 340 VAL A C 1
ATOM 2720 O O . VAL A 1 340 ? -39.268 -25.745 40.146 1.00 82.06 340 VAL A O 1
ATOM 2723 N N . THR A 1 341 ? -39.351 -26.409 37.998 1.00 82.19 341 THR A N 1
ATOM 2724 C CA . THR A 1 341 ? -37.945 -26.093 37.709 1.00 82.19 341 THR A CA 1
ATOM 2725 C C . THR A 1 341 ? -37.753 -24.576 37.516 1.00 82.19 341 THR A C 1
ATOM 2727 O O . THR A 1 341 ? -38.523 -23.940 36.785 1.00 82.19 341 THR A O 1
ATOM 2730 N N . PRO A 1 342 ? -36.757 -23.938 38.166 1.00 82.75 342 PRO A N 1
ATOM 2731 C CA . PRO A 1 342 ? -36.477 -22.517 37.964 1.00 82.75 342 PRO A CA 1
ATOM 2732 C C . PRO A 1 342 ? -35.843 -22.272 36.588 1.00 82.75 342 PRO A C 1
ATOM 2734 O O . PRO A 1 342 ? -34.645 -22.471 36.402 1.00 82.75 342 PRO A O 1
ATOM 2737 N N . LYS A 1 343 ? -36.648 -21.843 35.615 1.00 83.12 343 LYS A N 1
ATOM 2738 C CA . LYS A 1 343 ? -36.205 -21.467 34.264 1.00 83.12 343 LYS A CA 1
ATOM 2739 C C . LYS A 1 343 ? -37.140 -20.424 33.644 1.00 83.12 343 LYS A C 1
ATOM 2741 O O . LYS A 1 343 ? -38.048 -19.922 34.313 1.00 83.12 343 LYS A O 1
ATOM 2746 N N . ARG A 1 344 ? -36.904 -20.067 32.377 1.00 81.94 344 ARG A N 1
ATOM 2747 C CA . ARG A 1 344 ? -37.855 -19.293 31.563 1.00 81.94 344 ARG A CA 1
ATOM 2748 C C . ARG A 1 344 ? -38.812 -20.231 30.840 1.00 81.94 344 ARG A C 1
ATOM 2750 O O . ARG A 1 344 ? -38.380 -21.213 30.249 1.00 81.94 344 ARG A O 1
ATOM 2757 N N . TYR A 1 345 ? -40.086 -19.878 30.876 1.00 84.62 345 TYR A N 1
ATOM 2758 C CA . TYR A 1 345 ? -41.192 -20.558 30.225 1.00 84.62 345 TYR A CA 1
ATOM 2759 C C . TYR A 1 345 ? -41.845 -19.615 29.214 1.00 84.62 345 TYR A C 1
ATOM 2761 O O . TYR A 1 345 ? -41.895 -18.398 29.429 1.00 84.62 345 TYR A O 1
ATOM 2769 N N . ALA A 1 346 ? -42.353 -20.172 28.117 1.00 85.06 346 ALA A N 1
ATOM 2770 C CA . ALA A 1 346 ? -43.175 -19.434 27.167 1.00 85.06 346 ALA A CA 1
ATOM 2771 C C . ALA A 1 346 ? -44.571 -19.214 27.765 1.00 85.06 346 ALA A C 1
ATOM 2773 O O . ALA A 1 346 ? -45.180 -20.153 28.274 1.00 85.06 346 ALA A O 1
ATOM 2774 N N . LEU A 1 347 ? -45.060 -17.975 27.724 1.00 85.81 347 LEU A N 1
ATOM 2775 C CA . LEU A 1 347 ? -46.415 -17.641 28.147 1.00 85.81 347 LEU A CA 1
ATOM 2776 C C . LEU A 1 347 ? -47.393 -18.059 27.047 1.00 85.81 347 LEU A C 1
ATOM 2778 O O . LEU A 1 347 ? -47.348 -17.523 25.940 1.00 85.81 347 LEU A O 1
ATOM 2782 N N . GLN A 1 348 ? -48.283 -18.988 27.370 1.00 85.75 348 GLN A N 1
ATOM 2783 C CA . GLN A 1 348 ? -49.374 -19.412 26.504 1.00 85.75 348 GLN A CA 1
ATOM 2784 C C . GLN A 1 348 ? -50.696 -18.796 26.983 1.00 85.75 348 GLN A C 1
ATOM 2786 O O . GLN A 1 348 ? -50.822 -18.325 28.119 1.00 85.75 348 GLN A O 1
ATOM 2791 N N . THR A 1 349 ? -51.680 -18.753 26.090 1.00 83.25 349 THR A N 1
ATOM 2792 C CA . THR A 1 349 ? -53.025 -18.254 26.377 1.00 83.25 349 THR A CA 1
ATOM 2793 C C . THR A 1 349 ? -54.040 -19.251 25.845 1.00 83.25 349 THR A C 1
ATOM 2795 O O . THR A 1 349 ? -53.928 -19.690 24.704 1.00 83.25 349 THR A O 1
ATOM 2798 N N . ASP A 1 350 ? -54.997 -19.622 26.689 1.00 75.88 350 ASP A N 1
ATOM 2799 C CA . ASP A 1 350 ? -56.120 -20.485 26.332 1.00 75.88 350 ASP A CA 1
ATOM 2800 C C . ASP A 1 350 ? -57.374 -19.951 27.031 1.00 75.88 350 ASP A C 1
ATOM 2802 O O . ASP A 1 350 ? -57.288 -19.428 28.143 1.00 75.88 350 ASP A O 1
ATOM 2806 N N . THR A 1 351 ? -58.503 -19.988 26.323 1.00 57.22 351 THR A N 1
ATOM 2807 C CA . THR A 1 351 ? -59.833 -19.450 26.678 1.00 57.22 351 THR A CA 1
ATOM 2808 C C . THR A 1 351 ? -59.915 -18.656 27.999 1.00 57.22 351 THR A C 1
ATOM 2810 O O . THR A 1 351 ? -60.465 -19.123 28.995 1.00 57.22 351 THR A O 1
ATOM 2813 N N . GLY A 1 352 ? -59.383 -17.427 28.008 1.00 66.19 352 GLY A N 1
ATOM 2814 C CA . GLY A 1 352 ? -59.564 -16.455 29.098 1.00 66.19 352 GLY A CA 1
ATOM 2815 C C . GLY A 1 352 ? -58.542 -16.477 30.244 1.00 66.19 352 GLY A C 1
ATOM 2816 O O . GLY A 1 352 ? -58.647 -15.637 31.138 1.00 66.19 352 GLY A O 1
ATOM 2817 N N . PHE A 1 353 ? -57.537 -17.358 30.229 1.00 74.94 353 PHE A N 1
ATOM 2818 C CA . PHE A 1 353 ? -56.445 -17.355 31.210 1.00 74.94 353 PHE A CA 1
ATOM 2819 C C . PHE A 1 353 ? -55.067 -17.508 30.553 1.00 74.94 353 PHE A C 1
ATOM 2821 O O . PHE A 1 353 ? -54.919 -17.989 29.427 1.00 74.94 353 PHE A O 1
ATOM 2828 N N . TYR A 1 354 ? -54.033 -17.059 31.263 1.00 87.19 354 TYR A N 1
ATOM 2829 C CA . TYR A 1 354 ? -52.647 -17.226 30.839 1.00 87.19 354 TYR A CA 1
ATOM 2830 C C . TYR A 1 354 ? -52.037 -18.393 31.593 1.00 87.19 354 TYR A C 1
ATOM 2832 O O . TYR A 1 354 ? -52.324 -18.580 32.774 1.00 87.19 354 TYR A O 1
ATOM 2840 N N . TYR A 1 355 ? -51.184 -19.174 30.948 1.00 86.56 355 TYR A N 1
ATOM 2841 C CA . TYR A 1 355 ? -50.513 -20.273 31.626 1.00 86.56 355 TYR A CA 1
ATOM 2842 C C . TYR A 1 355 ? -49.109 -20.504 31.086 1.00 86.56 355 TYR A C 1
ATOM 2844 O O . TYR A 1 355 ? -48.735 -20.034 30.011 1.00 86.56 355 TYR A O 1
ATOM 2852 N N . ILE A 1 356 ? -48.315 -21.210 31.882 1.00 87.31 356 ILE A N 1
ATOM 2853 C CA . ILE A 1 356 ? -47.031 -21.764 31.471 1.00 87.31 356 ILE A CA 1
ATOM 2854 C C . ILE A 1 356 ? -47.088 -23.279 31.629 1.00 87.31 356 ILE A C 1
ATOM 2856 O O . ILE A 1 356 ? -47.473 -23.780 32.688 1.00 87.31 356 ILE A O 1
ATOM 2860 N N . GLU A 1 357 ? -46.725 -24.000 30.574 1.00 84.00 357 GLU A N 1
ATOM 2861 C CA . GLU A 1 357 ? -46.573 -25.453 30.622 1.00 84.00 357 GLU A CA 1
ATOM 2862 C C . GLU A 1 357 ? -45.286 -25.795 31.365 1.00 84.00 357 GLU A C 1
ATOM 2864 O O . GLU A 1 357 ? -44.211 -25.272 31.062 1.00 84.00 357 GLU A O 1
ATOM 2869 N N . LEU A 1 358 ? -45.406 -26.642 32.378 1.00 83.12 358 LEU A N 1
ATOM 2870 C CA . LEU A 1 358 ? -44.277 -27.154 33.131 1.00 83.12 358 LEU A CA 1
ATOM 2871 C C . LEU A 1 358 ? -43.757 -28.417 32.457 1.00 83.12 358 LEU A C 1
ATOM 2873 O O . LEU A 1 358 ? -44.509 -29.170 31.838 1.00 83.12 358 LEU A O 1
ATOM 2877 N N . ASP A 1 359 ? -42.465 -28.676 32.629 1.00 79.38 359 ASP A N 1
ATOM 2878 C CA . ASP A 1 359 ? -41.884 -29.924 32.153 1.00 79.38 359 ASP A CA 1
ATOM 2879 C C . ASP A 1 359 ? -42.588 -31.098 32.843 1.00 79.38 359 ASP A C 1
ATOM 2881 O O . ASP A 1 359 ? -42.661 -31.155 34.077 1.00 79.38 359 ASP A O 1
ATOM 2885 N N . ARG A 1 360 ? -43.108 -32.044 32.054 1.00 62.47 360 ARG A N 1
ATOM 2886 C CA . ARG A 1 360 ? -43.548 -33.334 32.587 1.00 62.47 360 ARG A CA 1
ATOM 2887 C C . ARG A 1 360 ? -42.312 -34.017 33.161 1.00 62.47 360 ARG A C 1
ATOM 2889 O O . ARG A 1 360 ? -41.374 -34.310 32.425 1.00 62.47 360 ARG A O 1
ATOM 2896 N N . HIS A 1 361 ? -42.300 -34.235 34.473 1.00 56.47 361 HIS A N 1
ATOM 2897 C CA . HIS A 1 361 ? -41.316 -35.123 35.086 1.00 56.47 361 HIS A CA 1
ATOM 2898 C C . HIS A 1 361 ? -41.542 -36.514 34.487 1.00 56.47 361 HIS A C 1
ATOM 2900 O O . HIS A 1 361 ? -42.639 -37.053 34.638 1.00 56.47 361 HIS A O 1
ATOM 2906 N N . ALA A 1 362 ? -40.556 -37.018 33.744 1.00 37.59 362 ALA A N 1
ATOM 2907 C CA . ALA A 1 362 ? -40.505 -38.412 33.316 1.00 37.59 362 ALA A CA 1
ATOM 2908 C C . ALA A 1 362 ? -40.342 -39.340 34.526 1.00 37.59 362 ALA A C 1
ATOM 2910 O O . ALA A 1 362 ? -39.657 -38.922 35.494 1.00 37.59 362 ALA A O 1
#

Secondary structure (DSSP, 8-state):
--TTEETTTEEHHHHHHHHHHHHHHHHHTTGGG--TT--HHHHHHHHHHHHHHHHHH--TTTS-TT---HHHHHHHHHHHHHHHHHHHHSSSS---HHHHHHHHHHHHHT-SSS-HHHHHHHH---HHHHHHHHHHHHTS-PPPTT-B---SS--S---BHHHHS-----THHHHHHHHHHTS-HHHHHHHHHHHTT--HHHHHHHHTS-HHHHHHHHHHHHHHHHHHHTT-S--HHHHHTTSS-------S--------------EEEEETTEEEE-HHHHHHHT--TT-EEEEEEETTTTEEEEEEESSSEEEEE-SSSS-EEEE-TTHHHHHHHTT--SSEEEPEEETTEEEEEPP---

InterPro domains:
  IPR007627 RNA polymerase sigma-70 region 2 [PF04542] (18-90)
  IPR013324 RNA polymerase sigma factor, region 3/4-like [SSF88659] (168-224)
  IPR013325 RNA polymerase sigma factor, region 2 [SSF88946] (11-89)
  IPR014284 RNA polymerase sigma-70-like domain [TIGR02937] (13-224)